Protein AF-A0A3N4S9Y8-F1 (afdb_monomer_lite)

Structure (mmCIF, N/CA/C/O backbone):
data_AF-A0A3N4S9Y8-F1
#
_entry.id   AF-A0A3N4S9Y8-F1
#
loop_
_atom_site.group_PDB
_atom_site.id
_atom_site.type_symbol
_atom_site.label_atom_id
_atom_site.label_alt_id
_atom_site.label_comp_id
_atom_site.label_asym_id
_atom_site.label_entity_id
_atom_site.label_seq_id
_atom_site.pdbx_PDB_ins_code
_atom_site.Cartn_x
_atom_site.Cartn_y
_atom_site.Cartn_z
_atom_site.occupancy
_atom_site.B_iso_or_equiv
_atom_site.auth_seq_id
_atom_site.auth_comp_id
_atom_site.auth_asym_id
_atom_site.auth_atom_id
_atom_site.pdbx_PDB_model_num
ATOM 1 N N . MET A 1 1 ? -15.165 -36.068 38.035 1.00 35.91 1 MET A N 1
ATOM 2 C CA . MET A 1 1 ? -14.717 -36.859 36.868 1.00 35.91 1 MET A CA 1
ATOM 3 C C . MET A 1 1 ? -15.375 -36.273 35.628 1.00 35.91 1 MET A C 1
ATOM 5 O O . MET A 1 1 ? -16.594 -36.176 35.621 1.00 35.91 1 MET A O 1
ATOM 9 N N . GLY A 1 2 ? -14.577 -35.799 34.662 1.00 40.38 2 GLY A N 1
ATOM 10 C CA . GLY A 1 2 ? -15.041 -35.424 33.312 1.00 40.38 2 GLY A CA 1
ATOM 11 C C . GLY A 1 2 ? -15.325 -36.663 32.440 1.00 40.38 2 GLY A C 1
ATOM 12 O O . GLY A 1 2 ? -15.294 -37.766 32.991 1.00 40.38 2 GLY A O 1
ATOM 13 N N . PRO A 1 3 ? -15.563 -36.530 31.116 1.00 45.47 3 PRO A N 1
ATOM 14 C CA . PRO A 1 3 ? -14.790 -35.670 30.197 1.00 45.47 3 PRO A CA 1
ATOM 15 C C . PRO A 1 3 ? -15.657 -34.700 29.350 1.00 45.47 3 PRO A C 1
ATOM 17 O O . PRO A 1 3 ? -16.791 -35.002 29.007 1.00 45.47 3 PRO A O 1
ATOM 20 N N . TYR A 1 4 ? -15.245 -33.441 29.158 1.00 37.62 4 TYR A N 1
ATOM 21 C CA . TYR A 1 4 ? -14.387 -32.910 28.074 1.00 37.62 4 TYR A CA 1
ATOM 22 C C . TYR A 1 4 ? -14.986 -33.004 26.651 1.00 37.62 4 TYR A C 1
ATOM 24 O O . TYR A 1 4 ? -14.727 -33.947 25.909 1.00 37.62 4 TYR A O 1
ATOM 32 N N . GLN A 1 5 ? -15.713 -31.954 26.247 1.00 37.34 5 GLN A N 1
ATOM 33 C CA . GLN A 1 5 ? -15.929 -31.566 24.847 1.00 37.34 5 GLN A CA 1
ATOM 34 C C . GLN A 1 5 ? -14.886 -30.503 24.485 1.00 37.34 5 GLN A C 1
ATOM 36 O O . GLN A 1 5 ? -14.894 -29.411 25.049 1.00 37.34 5 GLN A O 1
ATOM 41 N N . VAL A 1 6 ? -13.979 -30.827 23.563 1.00 41.59 6 VAL A N 1
ATOM 42 C CA . VAL A 1 6 ? -12.957 -29.906 23.052 1.00 41.59 6 VAL A CA 1
ATOM 43 C C . VAL A 1 6 ? -13.061 -29.865 21.528 1.00 41.59 6 VAL A C 1
ATOM 45 O O . VAL A 1 6 ? -13.030 -30.897 20.864 1.00 41.59 6 VAL A O 1
ATOM 48 N N . ASP A 1 7 ? -13.138 -28.640 21.017 1.00 44.09 7 ASP A N 1
ATOM 49 C CA . ASP A 1 7 ? -12.418 -28.191 19.826 1.00 44.09 7 ASP A CA 1
ATOM 50 C C . ASP A 1 7 ? -12.899 -28.602 18.420 1.00 44.09 7 ASP A C 1
ATOM 52 O O . ASP A 1 7 ? -12.264 -29.359 17.679 1.00 44.09 7 ASP A O 1
ATOM 56 N N . THR A 1 8 ? -14.002 -27.984 17.996 1.00 39.59 8 THR A N 1
ATOM 57 C CA . THR A 1 8 ? -14.451 -27.937 16.590 1.00 39.59 8 THR A CA 1
ATOM 58 C C . THR A 1 8 ? -13.961 -26.686 15.840 1.00 39.59 8 THR A C 1
ATOM 60 O O . THR A 1 8 ? -13.906 -26.681 14.607 1.00 39.59 8 THR A O 1
ATOM 63 N N . GLY A 1 9 ? -13.566 -25.629 16.560 1.00 36.38 9 GLY A N 1
ATOM 64 C CA . GLY A 1 9 ? -13.137 -24.349 15.982 1.00 36.38 9 GLY A CA 1
ATOM 65 C C . GLY A 1 9 ? -11.706 -24.366 15.440 1.00 36.38 9 GLY A C 1
ATOM 66 O O . GLY A 1 9 ? -11.460 -23.902 14.326 1.00 36.38 9 GLY A O 1
ATOM 67 N N . HIS A 1 10 ? -10.764 -24.974 16.165 1.00 35.78 10 HIS A N 1
ATOM 68 C CA . HIS A 1 10 ? -9.353 -24.992 15.774 1.00 35.78 10 HIS A CA 1
ATOM 69 C C . HIS A 1 10 ? -9.100 -25.946 14.595 1.00 35.78 10 HIS A C 1
ATOM 71 O O . HIS A 1 10 ? -8.317 -25.647 13.693 1.00 35.78 10 HIS A O 1
ATOM 77 N N . ARG A 1 11 ? -9.856 -27.053 14.508 1.00 35.94 11 ARG A N 1
ATOM 78 C CA . ARG A 1 11 ? -9.793 -27.997 13.373 1.00 35.94 11 ARG A CA 1
ATOM 79 C C . ARG A 1 11 ? -10.261 -27.399 12.045 1.00 35.94 11 ARG A C 1
ATOM 81 O O . ARG A 1 11 ? -9.750 -27.789 10.996 1.00 35.94 11 ARG A O 1
ATOM 88 N N . SER A 1 12 ? -11.194 -26.450 12.076 1.00 41.22 12 SER A N 1
ATOM 89 C CA . SER A 1 12 ? -11.696 -25.772 10.872 1.00 41.22 12 SER A CA 1
ATOM 90 C C . SER A 1 12 ? -10.694 -24.734 10.348 1.00 41.22 12 SER A C 1
ATOM 92 O O . SER A 1 12 ? -10.497 -24.613 9.139 1.00 41.22 12 SER A O 1
ATOM 94 N N . PHE A 1 13 ? -9.974 -24.071 11.257 1.00 33.53 13 PHE A N 1
ATOM 95 C CA . PHE A 1 13 ? -8.950 -23.069 10.950 1.00 33.53 13 PHE A CA 1
ATOM 96 C C . PHE A 1 13 ? -7.645 -23.688 10.414 1.00 33.53 13 PHE A C 1
ATOM 98 O O . PHE A 1 13 ? -7.147 -23.288 9.361 1.00 33.53 13 PHE A O 1
ATOM 105 N N . VAL A 1 14 ? -7.154 -24.764 11.041 1.00 41.03 14 VAL A N 1
ATOM 106 C CA . VAL A 1 14 ? -5.962 -25.509 10.577 1.00 41.03 14 VAL A CA 1
ATOM 107 C C . VAL A 1 14 ? -6.184 -26.137 9.190 1.00 41.03 14 VAL A C 1
ATOM 109 O O . VAL A 1 14 ? -5.241 -26.339 8.418 1.00 41.03 14 VAL A O 1
ATOM 112 N N . ARG A 1 15 ? -7.440 -26.424 8.820 1.00 34.91 15 ARG A N 1
ATOM 113 C CA . ARG A 1 15 ? -7.799 -26.927 7.485 1.00 34.91 15 ARG A CA 1
ATOM 114 C C . ARG A 1 15 ? -7.737 -25.829 6.413 1.00 34.91 15 ARG A C 1
ATOM 116 O O . ARG A 1 15 ? -7.329 -26.130 5.292 1.00 34.91 15 ARG A O 1
ATOM 123 N N . ALA A 1 16 ? -8.057 -24.578 6.756 1.00 41.34 16 ALA A N 1
ATOM 124 C CA . ALA A 1 16 ? -7.916 -23.419 5.870 1.00 41.34 16 ALA A CA 1
ATOM 125 C C . ALA A 1 16 ? -6.441 -23.013 5.678 1.00 41.34 16 ALA A C 1
ATOM 127 O O . ALA A 1 16 ? -6.012 -22.796 4.543 1.00 41.34 16 ALA A O 1
ATOM 128 N N . GLU A 1 17 ? -5.627 -23.036 6.741 1.00 37.94 17 GLU A N 1
ATOM 129 C CA . GLU A 1 17 ? -4.174 -22.811 6.644 1.00 37.94 17 GLU A CA 1
ATOM 130 C C . GLU A 1 17 ? -3.466 -23.887 5.808 1.00 37.94 17 GLU A C 1
ATOM 132 O O . GLU A 1 17 ? -2.608 -23.575 4.980 1.00 37.94 17 GLU A O 1
ATOM 137 N N . ASN A 1 18 ? -3.842 -25.162 5.959 1.00 32.00 18 ASN A N 1
ATOM 138 C CA . ASN A 1 18 ? -3.263 -26.243 5.156 1.00 32.00 18 ASN A CA 1
ATOM 139 C C . ASN A 1 18 ? -3.742 -26.232 3.695 1.00 32.00 18 ASN A C 1
ATOM 141 O O . ASN A 1 18 ? -2.985 -26.624 2.802 1.00 32.00 18 ASN A O 1
ATOM 145 N N . ALA A 1 19 ? -4.955 -25.740 3.421 1.00 35.44 19 ALA A N 1
ATOM 146 C CA . ALA A 1 19 ? -5.425 -25.484 2.060 1.00 35.44 19 ALA A CA 1
ATOM 147 C C . ALA A 1 19 ? -4.673 -24.305 1.412 1.00 35.44 19 ALA A C 1
ATOM 149 O O . ALA A 1 19 ? -4.290 -24.401 0.245 1.00 35.44 19 ALA A O 1
ATOM 150 N N . GLY A 1 20 ? -4.372 -23.247 2.175 1.00 35.16 20 GLY A N 1
ATOM 151 C CA . GLY A 1 20 ? -3.524 -22.129 1.744 1.00 35.16 20 GLY A CA 1
ATOM 152 C C . GLY A 1 20 ? -2.077 -22.550 1.462 1.00 35.16 20 GLY A C 1
ATOM 153 O O . GLY A 1 20 ? -1.533 -22.222 0.409 1.00 35.16 20 GLY A O 1
ATOM 154 N N . ARG A 1 21 ? -1.478 -23.378 2.332 1.00 38.78 21 ARG A N 1
ATOM 155 C CA . ARG A 1 21 ? -0.128 -23.945 2.131 1.00 38.78 21 ARG A CA 1
ATOM 156 C C . ARG A 1 21 ? -0.044 -24.902 0.939 1.00 38.78 21 ARG A C 1
ATOM 158 O O . ARG A 1 21 ? 0.995 -24.959 0.287 1.00 38.78 21 ARG A O 1
ATOM 165 N N . ARG A 1 22 ? -1.115 -25.646 0.625 1.00 31.11 22 ARG A N 1
ATOM 166 C CA . ARG A 1 22 ? -1.170 -26.510 -0.571 1.00 31.11 22 ARG A CA 1
ATOM 167 C C . ARG A 1 22 ? -1.380 -25.723 -1.866 1.00 31.11 22 ARG A C 1
ATOM 169 O O . ARG A 1 22 ? -0.748 -26.076 -2.856 1.00 31.11 22 ARG A O 1
ATOM 176 N N . LYS A 1 23 ? -2.172 -24.644 -1.857 1.00 35.09 23 LYS A N 1
ATOM 177 C CA . LYS A 1 23 ? -2.342 -23.761 -3.029 1.00 35.09 23 LYS A CA 1
ATOM 178 C C . LYS A 1 23 ? -1.083 -22.939 -3.342 1.00 35.09 23 LYS A C 1
ATOM 180 O O . LYS A 1 23 ? -0.734 -22.805 -4.504 1.00 35.09 23 LYS A O 1
ATOM 185 N N . PHE A 1 24 ? -0.317 -22.513 -2.334 1.00 36.31 24 PHE A N 1
ATOM 186 C CA . PHE A 1 24 ? 0.983 -21.850 -2.550 1.00 36.31 24 PHE A CA 1
ATOM 187 C C . PHE A 1 24 ? 2.078 -22.774 -3.110 1.00 36.31 24 PHE A C 1
ATOM 189 O O . PHE A 1 24 ? 3.065 -22.302 -3.666 1.00 36.31 24 PHE A O 1
ATOM 196 N N . ARG A 1 25 ? 1.919 -24.098 -2.980 1.00 34.41 25 ARG A N 1
ATOM 197 C CA . ARG A 1 25 ? 2.869 -25.089 -3.511 1.00 34.41 25 ARG A CA 1
ATOM 198 C C . ARG A 1 25 ? 2.513 -25.574 -4.920 1.00 34.41 25 ARG A C 1
ATOM 200 O O . ARG A 1 25 ? 3.322 -26.261 -5.536 1.00 34.41 25 ARG A O 1
ATOM 207 N N . GLN A 1 26 ? 1.322 -25.246 -5.421 1.00 33.03 26 GLN A N 1
ATOM 208 C CA . GLN A 1 26 ? 0.816 -25.674 -6.724 1.00 33.03 26 GLN A CA 1
ATOM 209 C C . GLN A 1 26 ? 0.005 -24.538 -7.368 1.00 33.03 26 GLN A C 1
ATOM 211 O O . GLN A 1 26 ? -1.198 -24.447 -7.148 1.00 33.03 26 GLN A O 1
ATOM 216 N N . GLY A 1 27 ? 0.654 -23.702 -8.191 1.00 37.06 27 GLY A N 1
ATOM 217 C CA . GLY A 1 27 ? -0.063 -22.965 -9.241 1.00 37.06 27 GLY A CA 1
ATOM 218 C C . GLY A 1 27 ? 0.051 -21.439 -9.299 1.00 37.06 27 GLY A C 1
ATOM 219 O O . GLY A 1 27 ? -0.963 -20.809 -9.538 1.00 37.06 27 GLY A O 1
ATOM 220 N N . GLN A 1 28 ? 1.242 -20.858 -9.122 1.00 43.06 28 GLN A N 1
ATOM 221 C CA . GLN A 1 28 ? 1.820 -19.775 -9.950 1.00 43.06 28 GLN A CA 1
ATOM 222 C C . GLN A 1 28 ? 3.111 -19.310 -9.271 1.00 43.06 28 GLN A C 1
ATOM 224 O O . GLN A 1 28 ? 3.139 -19.001 -8.084 1.00 43.06 28 GLN A O 1
ATOM 229 N N . THR A 1 29 ? 4.226 -19.346 -9.993 1.00 54.81 29 THR A N 1
ATOM 230 C CA . THR A 1 29 ? 5.488 -18.802 -9.488 1.00 54.81 29 THR A CA 1
ATOM 231 C C . THR A 1 29 ? 5.372 -17.274 -9.414 1.00 54.81 29 THR A C 1
ATOM 233 O O . THR A 1 29 ? 4.740 -16.698 -10.301 1.00 54.81 29 THR A O 1
ATOM 236 N N . PRO A 1 30 ? 6.026 -16.594 -8.448 1.00 64.94 30 PRO A N 1
ATOM 237 C CA . PRO A 1 30 ? 6.077 -15.124 -8.392 1.00 64.94 30 PRO A CA 1
ATOM 238 C C . PRO A 1 30 ? 6.450 -14.483 -9.740 1.00 64.94 30 PRO A C 1
ATOM 240 O O . PRO A 1 30 ? 6.003 -13.397 -10.073 1.00 64.94 30 PRO A O 1
ATOM 243 N N . SER A 1 31 ? 7.226 -15.209 -10.549 1.00 71.88 31 SER A N 1
ATOM 244 C CA . SER A 1 31 ? 7.621 -14.866 -11.916 1.00 71.88 31 SER A CA 1
ATOM 245 C C . SER A 1 31 ? 6.442 -14.750 -12.901 1.00 71.88 31 SER A C 1
ATOM 247 O O . SER A 1 31 ? 6.412 -13.829 -13.708 1.00 71.88 31 SER A O 1
ATOM 249 N N . ALA A 1 32 ? 5.452 -15.649 -12.844 1.00 79.19 32 ALA A N 1
ATOM 250 C CA . ALA A 1 32 ? 4.305 -15.623 -13.757 1.00 79.19 32 ALA A CA 1
ATOM 251 C C . ALA A 1 32 ? 3.323 -14.489 -13.423 1.00 79.19 32 ALA A C 1
ATOM 253 O O . ALA A 1 32 ? 2.882 -13.786 -14.329 1.00 79.19 32 ALA A O 1
ATOM 254 N N . GLU A 1 33 ? 3.018 -14.285 -12.137 1.00 81.12 33 GLU A N 1
ATOM 255 C CA . GLU A 1 33 ? 2.190 -13.153 -11.694 1.00 81.12 33 GLU A CA 1
ATOM 256 C C . GLU A 1 33 ? 2.902 -11.818 -11.971 1.00 81.12 33 GLU A C 1
ATOM 258 O O . GLU A 1 33 ? 2.288 -10.895 -12.501 1.00 81.12 33 GLU A O 1
ATOM 263 N N . LEU A 1 34 ? 4.218 -11.730 -11.727 1.00 82.06 34 LEU A N 1
ATOM 264 C CA . LEU A 1 34 ? 5.007 -10.549 -12.085 1.00 82.06 34 LEU A CA 1
ATOM 265 C C . LEU A 1 34 ? 4.962 -10.270 -13.594 1.00 82.06 34 LEU A C 1
ATOM 267 O O . LEU A 1 34 ? 4.755 -9.129 -13.996 1.00 82.06 34 LEU A O 1
ATOM 271 N N . ALA A 1 35 ? 5.130 -11.294 -14.437 1.00 82.50 35 ALA A N 1
ATOM 272 C CA . ALA A 1 35 ? 5.033 -11.131 -15.886 1.00 82.50 35 ALA A CA 1
ATOM 273 C C . ALA A 1 35 ? 3.653 -10.612 -16.314 1.00 82.50 35 ALA A C 1
ATOM 275 O O . ALA A 1 35 ? 3.576 -9.783 -17.219 1.00 82.50 35 ALA A O 1
ATOM 276 N N . ALA A 1 36 ? 2.581 -11.071 -15.659 1.00 82.25 36 ALA A N 1
ATOM 277 C CA . ALA A 1 36 ? 1.229 -10.593 -15.919 1.00 82.25 36 ALA A CA 1
ATOM 278 C C . ALA A 1 36 ? 1.075 -9.108 -15.563 1.00 82.25 36 ALA A C 1
ATOM 280 O O . ALA A 1 36 ? 0.558 -8.360 -16.381 1.00 82.25 36 ALA A O 1
ATOM 281 N N . VAL A 1 37 ? 1.595 -8.671 -14.412 1.00 82.94 37 VAL A N 1
ATOM 282 C CA . VAL A 1 37 ? 1.547 -7.261 -13.978 1.00 82.94 37 VAL A CA 1
ATOM 283 C C . VAL A 1 37 ? 2.380 -6.354 -14.887 1.00 82.94 37 VAL A C 1
ATOM 285 O O . VAL A 1 37 ? 1.939 -5.274 -15.264 1.00 82.94 37 VAL A O 1
ATOM 288 N N . VAL A 1 38 ? 3.575 -6.797 -15.290 1.00 80.69 38 VAL A N 1
ATOM 289 C CA . VAL A 1 38 ? 4.441 -6.044 -16.217 1.00 80.69 38 VAL A CA 1
ATOM 290 C C . VAL A 1 38 ? 3.814 -5.941 -17.615 1.00 80.69 38 VAL A C 1
ATOM 292 O O . VAL A 1 38 ? 4.050 -4.963 -18.324 1.00 80.69 38 VAL A O 1
ATOM 295 N N . ALA A 1 39 ? 3.024 -6.937 -18.028 1.00 78.06 39 ALA A N 1
ATOM 296 C CA . ALA A 1 39 ? 2.331 -6.949 -19.316 1.00 78.06 39 ALA A CA 1
ATOM 297 C C . ALA A 1 39 ? 0.969 -6.230 -19.297 1.00 78.06 39 ALA A C 1
ATOM 299 O O . ALA A 1 39 ? 0.551 -5.716 -20.335 1.00 78.06 39 ALA A O 1
ATOM 300 N N . ASN A 1 40 ? 0.283 -6.224 -18.154 1.00 75.00 40 ASN A N 1
ATOM 301 C CA . ASN A 1 40 ? -1.020 -5.609 -17.928 1.00 75.00 40 ASN A CA 1
ATOM 302 C C . ASN A 1 40 ? -1.080 -5.048 -16.500 1.00 75.00 40 ASN A C 1
ATOM 304 O O . ASN A 1 40 ? -1.284 -5.785 -15.535 1.00 75.00 40 ASN A O 1
ATOM 308 N N . ASP A 1 41 ? -0.949 -3.733 -16.376 1.00 70.06 41 ASP A N 1
ATOM 309 C CA . ASP A 1 41 ? -0.902 -3.037 -15.092 1.00 70.06 41 ASP A CA 1
ATOM 310 C C . ASP A 1 41 ? -2.281 -2.835 -14.446 1.00 70.06 41 ASP A C 1
ATOM 312 O O . ASP A 1 41 ? -2.367 -2.325 -13.336 1.00 70.06 41 ASP A O 1
ATOM 316 N N . GLN A 1 42 ? -3.366 -3.289 -15.073 1.00 73.75 42 GLN A N 1
ATOM 317 C CA . GLN A 1 42 ? -4.727 -3.020 -14.601 1.00 73.75 42 GLN A CA 1
ATOM 318 C C . GLN A 1 42 ? -5.204 -3.963 -13.477 1.00 73.75 42 GLN A C 1
ATOM 320 O O . GLN A 1 42 ? -6.163 -3.644 -12.773 1.00 73.75 42 GLN A O 1
ATOM 325 N N . ASP A 1 43 ? -4.544 -5.109 -13.258 1.00 84.19 43 ASP A N 1
ATOM 326 C CA . ASP A 1 43 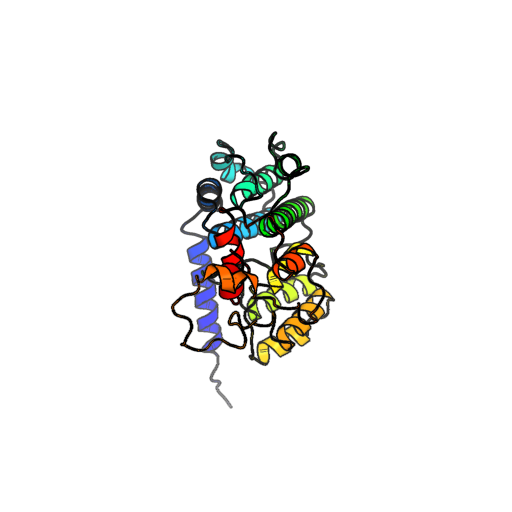? -4.876 -6.021 -12.151 1.00 84.19 43 ASP A CA 1
ATOM 327 C C . ASP A 1 43 ? -4.139 -5.629 -10.862 1.00 84.19 43 ASP A C 1
ATOM 329 O O . ASP A 1 43 ? -3.032 -6.089 -10.559 1.00 84.19 43 ASP A O 1
ATOM 333 N N . VAL A 1 44 ? -4.786 -4.763 -10.083 1.00 87.06 44 VAL A N 1
ATOM 334 C CA . VAL A 1 44 ? -4.214 -4.205 -8.854 1.00 87.06 44 VAL A CA 1
ATOM 335 C C . VAL A 1 44 ? -4.015 -5.269 -7.779 1.00 87.06 44 VAL A C 1
ATOM 337 O O . VAL A 1 44 ? -3.007 -5.243 -7.085 1.00 87.06 44 VAL A O 1
ATOM 340 N N . VAL A 1 45 ? -4.931 -6.228 -7.628 1.00 87.38 45 VAL A N 1
ATOM 341 C CA . VAL A 1 45 ? -4.817 -7.240 -6.563 1.00 87.38 45 VAL A CA 1
ATOM 342 C C . VAL A 1 45 ? -3.658 -8.189 -6.853 1.00 87.38 45 VAL A C 1
ATOM 344 O O . VAL A 1 45 ? -2.915 -8.551 -5.936 1.00 87.38 45 VAL A O 1
ATOM 347 N N . THR A 1 46 ? -3.460 -8.559 -8.120 1.00 90.00 46 THR A N 1
ATOM 348 C CA . THR A 1 46 ? -2.279 -9.326 -8.529 1.00 90.00 46 THR A CA 1
ATOM 349 C C . THR A 1 46 ? -1.003 -8.513 -8.322 1.00 90.00 46 THR A C 1
ATOM 351 O O . THR A 1 46 ? -0.054 -9.036 -7.739 1.00 90.00 46 THR A O 1
ATOM 354 N N . PHE A 1 47 ? -0.986 -7.226 -8.687 1.00 92.94 47 PHE A N 1
ATOM 355 C CA . PHE A 1 47 ? 0.134 -6.328 -8.377 1.00 92.94 47 PHE A CA 1
ATOM 356 C C . PHE A 1 47 ? 0.469 -6.306 -6.876 1.00 92.94 47 PHE A C 1
ATOM 358 O O . PHE A 1 47 ? 1.623 -6.515 -6.500 1.00 92.94 47 PHE A O 1
ATOM 365 N N . GLU A 1 48 ? -0.529 -6.123 -6.011 1.00 93.56 48 GLU A N 1
ATOM 366 C CA . GLU A 1 48 ? -0.335 -6.054 -4.560 1.00 93.56 48 GLU A CA 1
ATOM 367 C C . GLU A 1 48 ? 0.227 -7.360 -3.990 1.00 93.56 48 GLU A C 1
ATOM 369 O O . GLU A 1 48 ? 1.104 -7.360 -3.118 1.00 93.56 48 GLU A O 1
ATOM 374 N N . ARG A 1 49 ? -0.248 -8.498 -4.510 1.00 92.12 49 ARG A N 1
ATOM 375 C CA . ARG A 1 49 ? 0.245 -9.821 -4.121 1.00 92.12 49 ARG A CA 1
ATOM 376 C C . ARG A 1 49 ? 1.687 -10.039 -4.578 1.00 92.12 49 ARG A C 1
ATOM 378 O O . ARG A 1 49 ? 2.487 -10.545 -3.789 1.00 92.12 49 ARG A O 1
ATOM 385 N N . VAL A 1 50 ? 2.028 -9.626 -5.800 1.00 93.50 50 VAL A N 1
ATOM 386 C CA . VAL A 1 50 ? 3.397 -9.681 -6.335 1.00 93.50 50 VAL A CA 1
ATOM 387 C C . VAL A 1 50 ? 4.332 -8.837 -5.478 1.00 93.50 50 VAL A C 1
ATOM 389 O O . VAL A 1 50 ? 5.342 -9.354 -5.004 1.00 93.50 50 VAL A O 1
ATOM 392 N N . LEU A 1 51 ? 3.982 -7.577 -5.207 1.00 94.94 51 LEU A N 1
ATOM 393 C CA . LEU A 1 51 ? 4.805 -6.674 -4.404 1.00 94.94 51 LEU A CA 1
ATOM 394 C C . LEU A 1 51 ? 5.021 -7.217 -2.979 1.00 94.94 51 LEU A C 1
ATOM 396 O O . LEU A 1 51 ? 6.155 -7.285 -2.501 1.00 94.94 51 LEU A O 1
ATOM 400 N N . GLY A 1 52 ? 3.956 -7.696 -2.324 1.00 93.81 52 GLY A N 1
ATOM 401 C CA . GLY A 1 52 ? 4.054 -8.346 -1.013 1.00 93.81 52 GLY A CA 1
ATOM 402 C C . GLY A 1 52 ? 4.876 -9.641 -1.032 1.00 93.81 52 GLY A C 1
ATOM 403 O O . GLY A 1 52 ? 5.592 -9.943 -0.073 1.00 93.81 52 GLY A O 1
ATOM 404 N N . GLY A 1 53 ? 4.804 -10.395 -2.131 1.00 91.56 53 GLY A N 1
ATOM 405 C CA . GLY A 1 53 ? 5.616 -11.581 -2.378 1.00 91.56 53 GLY A CA 1
ATOM 406 C C . GLY A 1 53 ? 7.104 -11.256 -2.496 1.00 91.56 53 GLY A C 1
ATOM 407 O O . GLY A 1 53 ? 7.909 -11.924 -1.848 1.00 91.56 53 GLY A O 1
ATOM 408 N N . LEU A 1 54 ? 7.468 -10.219 -3.259 1.00 91.88 54 LEU A N 1
ATOM 409 C CA . LEU A 1 54 ? 8.855 -9.762 -3.417 1.00 91.88 54 LEU A CA 1
ATOM 410 C C . LEU A 1 54 ? 9.481 -9.407 -2.061 1.00 91.88 54 LEU A C 1
ATOM 412 O O . LEU A 1 54 ? 10.538 -9.943 -1.734 1.00 91.88 54 LEU A O 1
ATOM 416 N N . VAL A 1 55 ? 8.783 -8.616 -1.237 1.00 92.81 55 VAL A N 1
ATOM 417 C CA . VAL A 1 55 ? 9.245 -8.237 0.113 1.00 92.81 55 VAL A CA 1
ATOM 418 C C . VAL A 1 55 ? 9.437 -9.452 1.019 1.00 92.81 55 VAL A C 1
ATOM 420 O O . VAL A 1 55 ? 10.480 -9.621 1.655 1.00 92.81 55 VAL A O 1
ATOM 423 N N . ARG A 1 56 ? 8.458 -10.364 1.052 1.00 90.94 56 ARG A N 1
ATOM 424 C CA . ARG A 1 56 ? 8.566 -11.585 1.863 1.00 90.94 56 ARG A CA 1
ATOM 425 C C . ARG A 1 56 ? 9.717 -12.481 1.392 1.00 90.94 56 ARG A C 1
ATOM 427 O O . ARG A 1 56 ? 10.398 -13.086 2.220 1.00 90.94 56 ARG A O 1
ATOM 434 N N . HIS A 1 57 ? 9.933 -12.588 0.083 1.00 84.56 57 HIS A N 1
ATOM 435 C CA . HIS A 1 57 ? 11.015 -13.393 -0.479 1.00 84.56 57 HIS A CA 1
ATOM 436 C C . HIS A 1 57 ? 12.393 -12.795 -0.200 1.00 84.56 57 HIS A C 1
ATOM 438 O O . HIS A 1 57 ? 13.274 -13.550 0.205 1.00 84.56 57 HIS A O 1
ATOM 444 N N . ALA A 1 58 ? 12.552 -11.472 -0.313 1.00 86.00 58 ALA A N 1
ATOM 445 C CA . ALA A 1 58 ? 13.789 -10.767 0.029 1.00 86.00 58 ALA A CA 1
ATOM 446 C C . ALA A 1 58 ? 14.271 -11.102 1.449 1.00 86.00 58 ALA A C 1
ATOM 448 O O . ALA A 1 58 ? 15.463 -11.283 1.696 1.00 86.00 58 ALA A O 1
ATOM 449 N N . ARG A 1 59 ? 13.324 -11.254 2.385 1.00 82.94 59 ARG A N 1
ATOM 450 C CA . ARG A 1 59 ? 13.612 -11.619 3.774 1.00 82.94 59 ARG A CA 1
ATOM 451 C C . ARG A 1 59 ? 14.006 -13.089 3.961 1.00 82.94 59 ARG A C 1
ATOM 453 O O . ARG A 1 59 ? 14.846 -13.372 4.814 1.00 82.94 59 ARG A O 1
ATOM 460 N N . LEU A 1 60 ? 13.368 -14.012 3.238 1.00 80.44 60 LEU A N 1
ATOM 461 C CA . LEU A 1 60 ? 13.497 -15.462 3.453 1.00 80.44 60 LEU A CA 1
ATOM 462 C C . LEU A 1 60 ? 14.653 -16.105 2.677 1.00 80.44 60 LEU A C 1
ATOM 464 O O . LEU A 1 60 ? 15.283 -17.023 3.196 1.00 80.44 60 LEU A O 1
ATOM 468 N N . ASP A 1 61 ? 14.914 -15.661 1.448 1.00 71.62 61 ASP A N 1
ATOM 469 C CA . ASP A 1 61 ? 15.911 -16.268 0.566 1.00 71.62 61 ASP A CA 1
ATOM 470 C C . ASP A 1 61 ? 16.574 -15.193 -0.297 1.00 71.62 61 ASP A C 1
ATOM 472 O O . ASP A 1 61 ? 15.998 -14.699 -1.264 1.00 71.62 61 ASP A O 1
ATOM 476 N N . ARG A 1 62 ? 17.805 -14.826 0.067 1.00 64.38 62 ARG A N 1
ATOM 477 C CA . ARG A 1 62 ? 18.532 -13.715 -0.560 1.00 64.38 62 ARG A CA 1
ATOM 478 C C . ARG A 1 62 ? 18.993 -14.011 -1.994 1.00 64.38 62 ARG A C 1
AT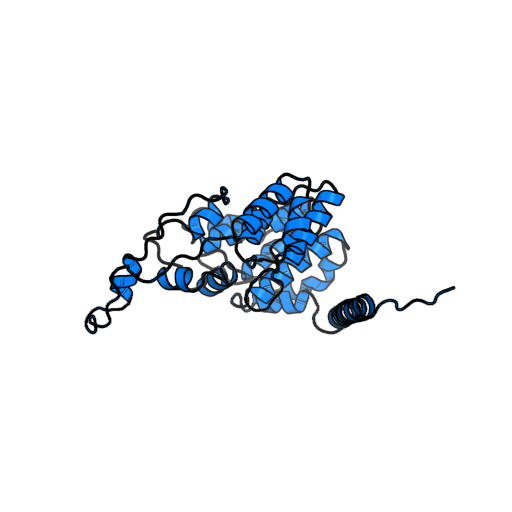OM 480 O O . ARG A 1 62 ? 19.319 -13.074 -2.709 1.00 64.38 62 ARG A O 1
ATOM 487 N N . GLY A 1 63 ? 19.063 -15.281 -2.416 1.00 61.47 63 GLY A N 1
ATOM 488 C CA . GLY A 1 63 ? 19.694 -15.678 -3.687 1.00 61.47 63 GLY A CA 1
ATOM 489 C C . GLY A 1 63 ? 18.762 -16.355 -4.695 1.00 61.47 63 GLY A C 1
ATOM 490 O O . GLY A 1 63 ? 18.904 -16.154 -5.903 1.00 61.47 63 GLY A O 1
ATOM 491 N N . ALA A 1 64 ? 17.776 -17.131 -4.236 1.00 64.06 64 ALA A N 1
ATOM 492 C CA . ALA A 1 64 ? 16.850 -17.831 -5.131 1.00 64.06 64 ALA A CA 1
ATOM 493 C C . ALA A 1 64 ? 15.940 -16.927 -5.999 1.00 64.06 64 ALA A C 1
ATOM 495 O O . ALA A 1 64 ? 15.665 -17.312 -7.146 1.00 64.06 64 ALA A O 1
ATOM 496 N N . PRO A 1 65 ? 15.486 -15.736 -5.546 1.00 64.50 65 PRO A N 1
ATOM 497 C CA . PRO A 1 65 ? 14.639 -14.854 -6.354 1.00 64.50 65 PRO A CA 1
ATOM 498 C C . PRO A 1 65 ? 15.318 -14.418 -7.658 1.00 64.50 65 PRO A C 1
ATOM 500 O O . PRO A 1 65 ? 14.670 -14.325 -8.704 1.00 64.50 65 PRO A O 1
ATOM 503 N N . ALA A 1 66 ? 16.643 -14.242 -7.640 1.00 70.19 66 ALA A N 1
ATOM 504 C CA . ALA A 1 66 ? 17.385 -13.757 -8.795 1.00 70.19 66 ALA A CA 1
ATOM 505 C C . ALA A 1 66 ? 17.346 -14.715 -9.994 1.00 70.19 66 ALA A C 1
ATOM 507 O O . ALA A 1 66 ? 17.245 -14.276 -11.140 1.00 70.19 66 ALA A O 1
ATOM 508 N N . GLN A 1 67 ? 17.347 -16.030 -9.782 1.00 73.25 67 GLN A N 1
ATOM 509 C CA . GLN A 1 67 ? 17.276 -16.960 -10.911 1.00 73.25 67 GLN A CA 1
ATOM 510 C C . GLN A 1 67 ? 15.843 -17.100 -11.449 1.00 73.25 67 GLN A C 1
ATOM 512 O O . GLN A 1 67 ? 15.639 -17.138 -12.665 1.00 73.25 67 GLN A O 1
ATOM 517 N N . ALA A 1 68 ? 14.843 -17.133 -10.563 1.00 80.25 68 ALA A N 1
ATOM 518 C CA . ALA A 1 68 ? 13.441 -17.345 -10.931 1.00 80.25 68 ALA A CA 1
ATOM 519 C C . ALA A 1 68 ? 12.818 -16.157 -11.690 1.00 80.25 68 ALA A C 1
ATOM 521 O O . ALA A 1 68 ? 11.926 -16.348 -12.521 1.00 80.25 68 ALA A O 1
ATOM 522 N N . LEU A 1 69 ? 13.294 -14.936 -11.428 1.00 84.75 69 LEU A N 1
ATOM 523 C CA . LEU A 1 69 ? 12.771 -13.704 -12.033 1.00 84.75 69 LEU A CA 1
ATOM 524 C C . LEU A 1 69 ? 13.457 -13.352 -13.365 1.00 84.75 69 LEU A C 1
ATOM 526 O O . LEU A 1 69 ? 12.959 -12.517 -14.116 1.00 84.75 69 LEU A O 1
ATOM 530 N N . LYS A 1 70 ? 14.563 -14.028 -13.711 1.00 83.56 70 LYS A N 1
ATOM 531 C CA . LYS A 1 70 ? 15.366 -13.747 -14.917 1.00 83.56 70 LYS A CA 1
ATOM 532 C C . LYS A 1 70 ? 14.560 -13.728 -16.228 1.00 83.56 70 LYS A C 1
ATOM 534 O O . LYS A 1 70 ? 14.865 -12.886 -17.070 1.00 83.56 70 LYS A O 1
ATOM 539 N N . PRO A 1 71 ? 13.561 -14.606 -16.455 1.00 84.69 71 PRO A N 1
ATOM 540 C CA . PRO A 1 71 ? 12.761 -14.558 -17.679 1.00 84.69 71 PRO A CA 1
ATOM 541 C C . PRO A 1 71 ? 11.950 -13.266 -17.833 1.00 84.69 71 PRO A C 1
ATOM 543 O O . PRO A 1 71 ? 11.833 -12.773 -18.952 1.00 84.69 71 PRO A O 1
ATOM 546 N N . VAL A 1 72 ? 11.434 -12.712 -16.732 1.00 84.12 72 VAL A N 1
ATOM 547 C CA . VAL A 1 72 ? 10.591 -11.504 -16.738 1.00 84.12 72 VAL A CA 1
ATOM 548 C C . VAL A 1 72 ? 11.420 -10.257 -17.027 1.00 84.12 72 VAL A C 1
ATOM 550 O O . VAL A 1 72 ? 10.990 -9.380 -17.769 1.00 84.12 72 VAL A O 1
ATOM 553 N N . MET A 1 73 ? 12.668 -10.238 -16.555 1.00 89.44 73 MET A N 1
ATOM 554 C CA . MET A 1 73 ? 13.596 -9.119 -16.760 1.00 89.44 73 MET A CA 1
ATOM 555 C C . MET A 1 73 ? 14.143 -9.004 -18.193 1.00 89.44 73 MET A C 1
ATOM 557 O O . MET A 1 73 ? 14.922 -8.106 -18.492 1.00 89.44 73 MET A O 1
ATOM 561 N N . ARG A 1 74 ? 13.763 -9.902 -19.116 1.00 86.75 74 ARG A N 1
ATOM 562 C CA . ARG A 1 74 ? 14.222 -9.851 -20.519 1.00 86.75 74 ARG A CA 1
ATOM 563 C C . ARG A 1 74 ? 13.595 -8.718 -21.322 1.00 86.75 74 ARG A C 1
ATOM 565 O O . ARG A 1 74 ? 14.123 -8.360 -22.373 1.00 86.75 74 ARG A O 1
ATOM 572 N N . ARG A 1 75 ? 12.448 -8.204 -20.880 1.00 85.31 75 ARG A N 1
ATOM 573 C CA . ARG A 1 75 ? 11.703 -7.163 -21.581 1.00 85.31 75 ARG A CA 1
ATOM 574 C C . ARG A 1 75 ? 11.280 -6.098 -20.586 1.00 85.31 75 ARG A C 1
ATOM 576 O O . ARG A 1 75 ? 10.442 -6.354 -19.730 1.00 85.31 75 ARG A O 1
ATOM 583 N N . GLN A 1 76 ? 11.843 -4.907 -20.742 1.00 88.19 76 GLN A N 1
ATOM 584 C CA . GLN A 1 76 ? 11.442 -3.753 -19.948 1.00 88.19 76 GLN A CA 1
ATOM 585 C C . GLN A 1 76 ? 9.998 -3.348 -20.295 1.00 88.19 76 GLN A C 1
ATOM 587 O O . GLN A 1 76 ? 9.612 -3.432 -21.473 1.00 88.19 76 GLN A O 1
ATOM 592 N N . PRO A 1 77 ? 9.197 -2.915 -19.304 1.00 87.75 77 PRO A N 1
ATOM 593 C CA . PRO A 1 77 ? 7.888 -2.333 -19.565 1.00 87.75 77 PRO A CA 1
ATOM 594 C C . PRO A 1 77 ? 8.029 -1.054 -20.391 1.00 87.75 77 PRO A C 1
ATOM 596 O O . PRO A 1 77 ? 9.074 -0.392 -20.392 1.00 87.75 77 PRO A O 1
ATOM 599 N N . ARG A 1 78 ? 6.956 -0.690 -21.097 1.00 82.81 78 ARG A N 1
ATOM 600 C CA . ARG A 1 78 ? 6.876 0.628 -21.733 1.00 82.81 78 ARG A CA 1
ATOM 601 C C . ARG A 1 78 ? 6.861 1.704 -20.649 1.00 82.81 78 ARG A C 1
ATOM 603 O O . ARG A 1 78 ? 6.354 1.487 -19.557 1.00 82.81 78 ARG A O 1
ATOM 610 N N . SER A 1 79 ? 7.432 2.861 -20.954 1.00 79.88 79 SER A N 1
ATOM 611 C CA . SER A 1 79 ? 7.349 4.021 -20.074 1.00 79.88 79 SER A CA 1
ATOM 612 C C . SER A 1 79 ? 5.995 4.704 -20.227 1.00 79.88 79 SER A C 1
ATOM 614 O O . SER A 1 79 ? 5.620 5.037 -21.353 1.00 79.88 79 SER A O 1
ATOM 616 N N . ASP A 1 80 ? 5.326 4.979 -19.113 1.00 83.31 80 ASP A N 1
ATOM 617 C CA . ASP A 1 80 ? 4.115 5.800 -19.083 1.00 83.31 80 ASP A CA 1
ATOM 618 C C . ASP A 1 80 ? 4.435 7.272 -18.738 1.00 83.31 80 ASP A C 1
ATOM 620 O O . ASP A 1 80 ? 5.575 7.634 -18.406 1.00 83.31 80 ASP A O 1
ATOM 624 N N . MET A 1 81 ? 3.440 8.151 -18.842 1.00 82.56 81 MET A N 1
ATOM 625 C CA . MET A 1 81 ? 3.508 9.514 -18.322 1.00 82.56 81 MET A CA 1
ATOM 626 C C . MET A 1 81 ? 3.435 9.551 -16.794 1.00 82.56 81 MET A C 1
ATOM 628 O O . MET A 1 81 ? 4.019 10.460 -16.203 1.00 82.56 81 MET A O 1
ATOM 632 N N . ASP A 1 82 ? 2.808 8.539 -16.192 1.00 83.88 82 ASP A N 1
ATOM 633 C CA . ASP A 1 82 ? 2.608 8.390 -14.750 1.00 83.88 82 ASP A CA 1
ATOM 634 C C . ASP A 1 82 ? 3.430 7.232 -14.140 1.00 83.88 82 ASP A C 1
ATOM 636 O O . ASP A 1 82 ? 4.114 6.492 -14.854 1.00 83.88 82 ASP A O 1
ATOM 640 N N . CYS A 1 83 ? 3.400 7.062 -12.816 1.00 86.44 83 CYS A N 1
ATOM 641 C CA . CYS A 1 83 ? 3.832 5.816 -12.180 1.00 86.44 83 CYS A CA 1
ATOM 642 C C . CYS A 1 83 ? 2.722 4.774 -12.307 1.00 86.44 83 CYS A C 1
ATOM 644 O O . CYS A 1 83 ? 1.597 5.055 -11.902 1.00 86.44 83 CYS A O 1
ATOM 646 N N . THR A 1 84 ? 3.030 3.582 -12.820 1.00 89.50 84 THR A N 1
ATOM 647 C CA . THR A 1 84 ? 2.045 2.494 -12.944 1.00 89.50 84 THR A CA 1
ATOM 648 C C . THR A 1 84 ? 2.538 1.218 -12.283 1.00 89.50 84 THR A C 1
ATOM 650 O O . THR A 1 84 ? 3.694 1.094 -11.876 1.00 89.50 84 THR A O 1
ATOM 653 N N . GLN A 1 85 ? 1.657 0.229 -12.163 1.00 91.00 85 GLN A N 1
ATOM 654 C CA . GLN A 1 85 ? 1.947 -1.054 -11.532 1.00 91.00 85 GLN A CA 1
ATOM 655 C C . GLN A 1 85 ? 3.073 -1.791 -12.269 1.00 91.00 85 GLN A C 1
ATOM 657 O O . GLN A 1 85 ? 3.790 -2.577 -11.653 1.00 91.00 85 GLN A O 1
ATOM 662 N N . SER A 1 86 ? 3.291 -1.492 -13.555 1.00 91.19 86 SER A N 1
ATOM 663 C CA . SER A 1 86 ? 4.405 -2.032 -14.341 1.00 91.19 86 SER A CA 1
ATOM 664 C C . SER A 1 86 ? 5.786 -1.615 -13.810 1.00 91.19 86 SER A C 1
ATOM 666 O O . SER A 1 86 ? 6.761 -2.347 -14.002 1.00 91.19 86 SER A O 1
ATOM 668 N N . ASP A 1 87 ? 5.879 -0.505 -13.065 1.00 93.50 87 ASP A N 1
ATOM 669 C CA . ASP A 1 87 ? 7.116 -0.046 -12.422 1.00 93.50 87 ASP A CA 1
ATOM 670 C C . ASP A 1 87 ? 7.563 -0.967 -11.264 1.00 93.50 87 ASP A C 1
ATOM 672 O O . ASP A 1 87 ? 8.688 -0.846 -10.779 1.00 93.50 87 ASP A O 1
ATOM 676 N N . VAL A 1 88 ? 6.770 -1.983 -10.884 1.00 94.00 88 VAL A N 1
ATOM 677 C CA . VAL A 1 88 ? 7.234 -3.113 -10.046 1.00 94.00 88 VAL A CA 1
ATOM 678 C C . VAL A 1 88 ? 8.443 -3.842 -10.655 1.00 94.00 88 VAL A C 1
ATOM 680 O O . VAL A 1 88 ? 9.198 -4.522 -9.952 1.00 94.00 88 VAL A O 1
ATOM 683 N N . TYR A 1 89 ? 8.662 -3.674 -11.964 1.00 93.88 89 TYR A N 1
ATOM 684 C CA . TYR A 1 89 ? 9.888 -4.072 -12.646 1.00 93.88 89 TYR A CA 1
ATOM 685 C C . TYR A 1 89 ? 11.138 -3.505 -11.959 1.00 93.88 89 TYR A C 1
ATOM 687 O O . TYR A 1 89 ? 12.103 -4.237 -11.755 1.00 93.88 89 TYR A O 1
ATOM 695 N N . ASP A 1 90 ? 11.115 -2.232 -11.558 1.00 95.25 90 ASP A N 1
ATOM 696 C CA . ASP A 1 90 ? 12.262 -1.558 -10.943 1.00 95.25 90 ASP A CA 1
ATOM 697 C C . ASP A 1 90 ? 12.526 -2.09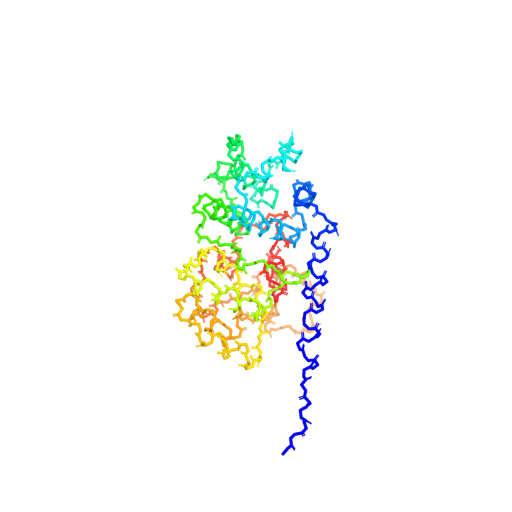1 -9.520 1.00 95.25 90 ASP A C 1
ATOM 699 O O . ASP A 1 90 ? 13.675 -2.333 -9.154 1.00 95.25 90 ASP A O 1
ATOM 703 N N . VAL A 1 91 ? 11.471 -2.422 -8.760 1.00 95.12 91 VAL A N 1
ATOM 704 C CA . VAL A 1 91 ? 11.593 -3.133 -7.467 1.00 95.12 91 VAL A CA 1
ATOM 705 C C . VAL A 1 91 ? 12.232 -4.509 -7.656 1.00 95.12 91 VAL A C 1
ATOM 707 O O . VAL A 1 91 ? 13.077 -4.938 -6.870 1.00 95.12 91 VAL A O 1
ATOM 710 N N . THR A 1 92 ? 11.836 -5.208 -8.721 1.00 93.25 92 THR A N 1
ATOM 711 C CA . THR A 1 92 ? 12.378 -6.526 -9.055 1.00 93.25 92 THR A CA 1
ATOM 712 C C . THR A 1 92 ? 13.848 -6.441 -9.463 1.00 93.25 92 THR A C 1
ATOM 714 O O . THR A 1 92 ? 14.636 -7.288 -9.048 1.00 93.25 92 THR A O 1
ATOM 717 N N . ALA A 1 93 ? 14.226 -5.434 -10.256 1.00 93.00 93 ALA A N 1
ATOM 718 C CA . ALA A 1 93 ? 15.610 -5.184 -10.654 1.00 93.00 93 ALA A CA 1
ATOM 719 C C . ALA A 1 93 ? 16.498 -4.917 -9.430 1.00 93.00 93 ALA A C 1
ATOM 721 O O . ALA A 1 93 ? 17.515 -5.590 -9.261 1.00 93.00 93 ALA A O 1
ATOM 722 N N . ALA A 1 94 ? 16.054 -4.035 -8.527 1.00 92.25 94 ALA A N 1
ATOM 723 C CA . ALA A 1 94 ? 16.764 -3.729 -7.286 1.00 92.25 94 ALA A CA 1
ATOM 724 C C . ALA A 1 94 ? 16.947 -4.975 -6.403 1.00 92.25 94 ALA A C 1
ATOM 726 O O . ALA A 1 94 ? 18.058 -5.277 -5.975 1.00 92.25 94 ALA A O 1
ATOM 727 N N . LEU A 1 95 ? 15.891 -5.780 -6.217 1.00 90.19 95 LEU A N 1
ATOM 728 C CA . LEU A 1 95 ? 15.965 -7.035 -5.454 1.00 90.19 95 LEU A CA 1
ATOM 729 C C . LEU A 1 95 ? 17.005 -8.021 -6.017 1.00 90.19 95 LEU A C 1
ATOM 731 O O . LEU A 1 95 ? 17.581 -8.818 -5.278 1.00 90.19 95 LEU A O 1
ATOM 735 N N . ARG A 1 96 ? 17.224 -8.004 -7.333 1.00 89.50 96 ARG A N 1
ATOM 736 C CA . ARG A 1 96 ? 18.190 -8.869 -8.023 1.00 89.50 96 ARG A CA 1
ATOM 737 C C . ARG A 1 96 ? 19.620 -8.325 -7.986 1.00 89.50 96 ARG A C 1
ATOM 739 O O . ARG A 1 96 ? 20.531 -9.066 -8.350 1.00 89.50 96 ARG A O 1
ATOM 746 N N . GLY A 1 97 ? 19.804 -7.069 -7.577 1.00 88.94 97 GLY A N 1
ATOM 747 C CA . GLY A 1 97 ? 21.060 -6.339 -7.732 1.00 88.94 97 GLY A CA 1
ATOM 748 C C . GLY A 1 97 ? 21.385 -6.011 -9.192 1.00 88.94 97 GLY A C 1
ATOM 749 O O . GLY A 1 97 ? 22.559 -5.896 -9.537 1.00 88.94 97 GLY A O 1
ATOM 750 N N . ASP A 1 98 ? 20.372 -5.925 -10.062 1.00 91.06 98 ASP A N 1
ATOM 751 C CA . ASP A 1 98 ? 20.565 -5.459 -11.436 1.00 91.06 98 ASP A CA 1
ATOM 752 C C . ASP A 1 98 ? 20.767 -3.927 -11.436 1.00 91.06 98 ASP A C 1
ATOM 754 O O . ASP A 1 98 ? 20.186 -3.215 -10.615 1.00 91.06 98 ASP A O 1
ATOM 758 N N . GLU A 1 99 ? 21.541 -3.405 -12.391 1.00 91.31 99 GLU A N 1
ATOM 759 C CA . GLU A 1 99 ? 21.666 -1.955 -12.592 1.00 91.31 99 GLU A CA 1
ATOM 760 C C . GLU A 1 99 ? 20.304 -1.324 -12.946 1.00 91.31 99 GLU A C 1
ATOM 762 O O . GLU A 1 99 ? 19.565 -1.884 -13.774 1.00 91.31 99 GLU A O 1
ATOM 767 N N . PRO A 1 100 ? 19.960 -0.149 -12.381 1.00 92.56 100 PRO A N 1
ATOM 768 C CA . PRO A 1 100 ? 18.743 0.565 -12.745 1.00 92.56 100 PRO A CA 1
ATOM 769 C C . PRO A 1 100 ? 18.673 0.845 -14.252 1.00 92.56 100 PRO A C 1
ATOM 771 O O . PRO A 1 100 ? 19.646 1.268 -14.879 1.00 92.56 100 PRO A O 1
ATOM 774 N N . ARG A 1 101 ? 17.496 0.648 -14.855 1.00 91.56 101 ARG A N 1
ATOM 775 C CA . ARG A 1 101 ? 17.269 0.996 -16.268 1.00 91.56 101 ARG A CA 1
ATOM 776 C C . ARG A 1 101 ? 17.314 2.516 -16.479 1.00 91.56 101 ARG A C 1
ATOM 778 O O . ARG A 1 101 ? 16.985 3.282 -15.579 1.00 91.56 101 ARG A O 1
ATOM 785 N N . GLU A 1 102 ? 17.603 2.949 -17.707 1.00 89.31 102 GLU A N 1
ATOM 786 C CA . GLU A 1 102 ? 17.658 4.375 -18.084 1.00 89.31 102 GLU A CA 1
ATOM 787 C C . GLU A 1 102 ? 16.385 5.149 -17.693 1.00 89.31 102 GLU A C 1
ATOM 789 O O . GLU A 1 102 ? 16.452 6.251 -17.153 1.00 89.31 102 GLU A O 1
ATOM 794 N N . LEU A 1 103 ? 15.215 4.538 -17.906 1.00 89.00 103 LEU A N 1
ATOM 795 C CA . LEU A 1 103 ? 13.907 5.113 -17.580 1.00 89.00 103 LEU A CA 1
ATOM 796 C C . LEU A 1 103 ? 13.339 4.608 -16.244 1.00 89.00 103 LEU A C 1
ATOM 798 O O . LEU A 1 103 ? 12.126 4.413 -16.129 1.00 89.00 103 LEU A O 1
ATOM 802 N N . HIS A 1 104 ? 14.201 4.393 -15.244 1.00 93.25 104 HIS A N 1
ATOM 803 C CA . HIS A 1 104 ? 13.792 4.058 -13.878 1.00 93.25 104 HIS A CA 1
ATOM 804 C C . HIS A 1 104 ? 12.753 5.066 -13.367 1.00 93.25 104 HIS A C 1
ATOM 806 O O . HIS A 1 104 ? 12.888 6.270 -13.623 1.00 93.25 104 HIS A O 1
ATOM 812 N N . PHE A 1 105 ? 11.725 4.609 -12.642 1.00 91.88 105 PHE A N 1
ATOM 813 C CA . PHE A 1 105 ? 10.591 5.470 -12.276 1.00 91.88 105 PHE A CA 1
ATOM 814 C C . PHE A 1 105 ? 11.013 6.755 -11.537 1.00 91.88 105 PHE A C 1
ATOM 816 O O . PHE A 1 105 ? 10.454 7.819 -11.794 1.00 91.88 105 PHE A O 1
ATOM 823 N N . THR A 1 106 ? 12.046 6.712 -10.685 1.00 88.44 106 THR A N 1
ATOM 824 C CA . THR A 1 106 ? 12.542 7.911 -9.972 1.00 88.44 106 THR A CA 1
ATOM 825 C C . THR A 1 106 ? 13.178 8.946 -10.900 1.00 88.44 106 THR A C 1
ATOM 827 O O . THR A 1 106 ? 13.067 10.142 -10.642 1.00 88.44 106 THR A O 1
ATOM 830 N N . VAL A 1 107 ? 13.823 8.507 -11.983 1.00 90.12 107 VAL A N 1
ATOM 831 C CA . VAL A 1 107 ? 14.450 9.385 -12.981 1.00 90.12 107 VAL A CA 1
ATOM 832 C C . VAL A 1 107 ? 13.384 9.925 -13.925 1.00 90.12 107 VAL A C 1
ATOM 834 O O . VAL A 1 107 ? 13.267 11.137 -14.107 1.00 90.12 107 VAL A O 1
ATOM 837 N N . ARG A 1 108 ? 12.556 9.027 -14.472 1.00 91.19 108 ARG A N 1
ATOM 838 C CA . ARG A 1 108 ? 11.492 9.342 -15.433 1.00 91.19 108 ARG A CA 1
ATOM 839 C C . ARG A 1 108 ? 10.481 10.351 -14.884 1.00 91.19 108 ARG A C 1
ATOM 841 O O . ARG A 1 108 ? 10.011 11.206 -15.633 1.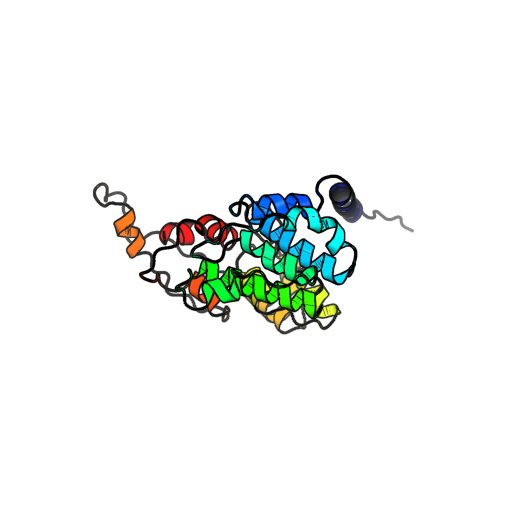00 91.19 108 ARG A O 1
ATOM 848 N N . LEU A 1 109 ? 10.161 10.266 -13.593 1.00 85.06 109 LEU A N 1
ATOM 849 C CA . LEU A 1 109 ? 9.124 11.082 -12.954 1.00 85.06 109 LEU A CA 1
ATOM 850 C C . LEU A 1 109 ? 9.669 12.309 -12.208 1.00 85.06 109 LEU A C 1
ATOM 852 O O . LEU A 1 109 ? 8.888 13.085 -11.669 1.00 85.06 109 LEU A O 1
ATOM 856 N N . LYS A 1 110 ? 10.992 12.531 -12.194 1.00 84.50 110 LYS A N 1
ATOM 857 C CA . LYS A 1 110 ? 11.639 13.583 -11.388 1.00 84.50 110 LYS A CA 1
ATOM 858 C C . LYS A 1 110 ? 11.117 14.999 -11.657 1.00 84.50 110 LYS A C 1
ATOM 860 O O . LYS A 1 110 ? 11.041 15.808 -10.740 1.00 84.50 110 LYS A O 1
ATOM 865 N N . TYR A 1 111 ? 10.803 15.300 -12.914 1.00 78.06 111 TYR A N 1
ATOM 866 C CA . TYR A 1 111 ? 10.397 16.636 -13.367 1.00 78.06 111 TYR A CA 1
ATOM 867 C C . TYR A 1 111 ? 9.006 16.642 -14.009 1.00 78.06 111 TYR A C 1
ATOM 869 O O . TYR A 1 111 ? 8.684 17.540 -14.784 1.00 78.06 111 TYR A O 1
ATOM 877 N N . ARG A 1 112 ? 8.198 15.613 -13.740 1.00 76.94 112 ARG A N 1
ATOM 878 C CA . ARG A 1 112 ? 6.854 15.480 -14.306 1.00 76.94 112 ARG A CA 1
ATOM 879 C C . ARG A 1 112 ? 5.803 15.818 -13.264 1.00 76.94 112 ARG A C 1
ATOM 881 O O . ARG A 1 112 ? 5.995 15.576 -12.078 1.00 76.94 112 ARG A O 1
ATOM 888 N N . SER A 1 113 ? 4.682 16.352 -13.735 1.00 71.31 113 SER A N 1
ATOM 889 C CA . SER A 1 113 ? 3.456 16.347 -12.948 1.00 71.31 113 SER A CA 1
ATOM 890 C C . SER A 1 113 ? 2.910 14.920 -12.980 1.00 71.31 113 SER A C 1
ATOM 892 O O . SER A 1 113 ? 2.554 14.415 -14.044 1.00 71.31 113 SER A O 1
ATOM 894 N N . VAL A 1 114 ? 2.970 14.249 -11.835 1.00 72.88 114 VAL A N 1
ATOM 895 C CA . VAL A 1 114 ? 2.497 12.878 -11.613 1.00 72.88 114 VAL A CA 1
ATOM 896 C C . VAL A 1 114 ? 1.127 12.977 -10.949 1.00 72.88 114 VAL A C 1
ATOM 898 O O . VAL A 1 114 ? 0.908 13.884 -10.138 1.00 72.88 114 VAL A O 1
ATOM 901 N N . SER A 1 115 ? 0.197 12.075 -11.266 1.00 73.69 115 SER A N 1
ATOM 902 C CA . SER A 1 115 ? -1.095 12.093 -10.575 1.00 73.69 115 SER A CA 1
ATOM 903 C C . SER A 1 115 ? -0.907 11.815 -9.074 1.00 73.69 115 SER A C 1
ATOM 905 O O . SER A 1 115 ? 0.057 11.157 -8.670 1.00 73.69 115 SER A O 1
ATOM 907 N N . PRO A 1 116 ? -1.847 12.228 -8.208 1.00 73.19 116 PRO A N 1
ATOM 908 C CA . PRO A 1 116 ? -1.821 11.839 -6.797 1.00 73.19 116 PRO A CA 1
ATOM 909 C C . PRO A 1 116 ? -1.758 10.313 -6.586 1.00 73.19 116 PRO A C 1
ATOM 911 O O . PRO A 1 116 ? -1.128 9.825 -5.641 1.00 73.19 116 PRO A O 1
ATOM 914 N N . ALA A 1 117 ? -2.397 9.550 -7.481 1.00 75.06 117 ALA A N 1
ATOM 915 C CA . ALA A 1 117 ? -2.341 8.092 -7.510 1.00 75.06 117 ALA A CA 1
ATOM 916 C C . ALA A 1 117 ? -0.911 7.595 -7.753 1.00 75.06 117 ALA A C 1
ATOM 918 O O . ALA A 1 117 ? -0.388 6.811 -6.954 1.00 75.06 117 ALA A O 1
ATOM 919 N N . GLY A 1 118 ? -0.284 8.105 -8.813 1.00 79.31 118 GLY A N 1
ATOM 920 C CA . GLY A 1 118 ? 1.071 7.760 -9.205 1.00 79.31 118 GLY A CA 1
ATOM 921 C C . GLY A 1 118 ? 2.123 8.211 -8.201 1.00 79.31 118 GLY A C 1
ATOM 922 O O . GLY A 1 118 ? 3.050 7.458 -7.934 1.00 79.31 118 GLY A O 1
ATOM 923 N N . GLU A 1 119 ? 1.969 9.368 -7.552 1.00 78.19 119 GLU A N 1
ATOM 924 C CA . GLU A 1 119 ? 2.860 9.796 -6.463 1.00 78.19 119 GLU A CA 1
ATOM 925 C C . GLU A 1 119 ? 2.841 8.802 -5.301 1.00 78.19 119 GLU A C 1
ATOM 927 O O . GLU A 1 119 ? 3.888 8.444 -4.757 1.00 78.19 119 GLU A O 1
ATOM 932 N N . THR A 1 120 ? 1.656 8.296 -4.952 1.00 78.56 120 THR A N 1
ATOM 933 C CA . THR A 1 120 ? 1.566 7.302 -3.883 1.00 78.56 120 THR A CA 1
ATOM 934 C C . THR A 1 120 ? 2.151 5.962 -4.307 1.00 78.56 120 THR A C 1
ATOM 936 O O . THR A 1 120 ? 2.863 5.335 -3.526 1.00 78.56 120 THR A O 1
ATOM 939 N N . LEU A 1 121 ? 1.875 5.517 -5.537 1.00 86.56 121 LEU A N 1
ATOM 940 C CA . LEU A 1 121 ? 2.452 4.282 -6.060 1.00 86.56 121 LEU A CA 1
ATOM 941 C C . LEU A 1 121 ? 3.982 4.381 -6.135 1.00 86.56 121 LEU A C 1
ATOM 943 O O . LEU A 1 121 ? 4.670 3.488 -5.652 1.00 86.56 121 LEU A O 1
ATOM 947 N N . LYS A 1 122 ? 4.517 5.505 -6.618 1.00 87.44 122 LYS A N 1
ATOM 948 C CA . LYS A 1 122 ? 5.952 5.816 -6.651 1.00 87.44 122 LYS A CA 1
ATOM 949 C C . LYS A 1 122 ? 6.577 5.721 -5.261 1.00 87.44 122 LYS A C 1
ATOM 951 O O . LYS A 1 122 ? 7.595 5.052 -5.098 1.00 87.44 122 LYS A O 1
ATOM 956 N N . ALA A 1 123 ? 5.968 6.363 -4.262 1.00 85.81 123 ALA A N 1
ATOM 957 C CA . ALA A 1 123 ? 6.436 6.300 -2.878 1.00 85.81 123 ALA A CA 1
ATOM 958 C C . ALA A 1 123 ? 6.412 4.862 -2.339 1.00 85.81 123 ALA A C 1
ATOM 960 O O . ALA A 1 123 ? 7.368 4.431 -1.699 1.00 85.81 123 ALA A O 1
ATOM 961 N N . ARG A 1 124 ? 5.364 4.094 -2.659 1.00 90.31 124 ARG A N 1
ATOM 962 C CA . ARG A 1 124 ? 5.234 2.691 -2.251 1.00 90.31 124 ARG A CA 1
ATOM 963 C C . ARG A 1 124 ? 6.312 1.804 -2.874 1.00 90.31 124 ARG A C 1
ATOM 965 O O . ARG A 1 124 ? 6.891 0.973 -2.183 1.00 90.31 124 ARG A O 1
ATOM 972 N N . LEU A 1 125 ? 6.587 1.963 -4.169 1.00 94.62 125 LEU A N 1
ATOM 973 C CA . LEU A 1 125 ? 7.624 1.192 -4.860 1.00 94.62 125 LEU A CA 1
ATOM 974 C C . LEU A 1 125 ? 9.023 1.550 -4.346 1.00 94.62 125 LEU A C 1
ATOM 976 O O . LEU A 1 125 ? 9.841 0.655 -4.152 1.00 94.62 125 LEU A O 1
ATOM 980 N N . ALA A 1 126 ? 9.282 2.831 -4.070 1.00 92.44 126 ALA A N 1
ATOM 981 C CA . ALA A 1 126 ? 10.535 3.274 -3.463 1.00 92.44 126 ALA A CA 1
ATOM 982 C C . ALA A 1 126 ? 10.729 2.690 -2.053 1.00 92.44 126 ALA A C 1
ATOM 984 O O . ALA A 1 126 ? 11.801 2.178 -1.745 1.00 92.44 126 ALA A O 1
ATOM 985 N N . GLU A 1 127 ? 9.686 2.699 -1.220 1.00 92.81 127 GLU A N 1
ATOM 986 C CA . GLU A 1 127 ? 9.738 2.097 0.116 1.00 92.81 127 GLU A CA 1
ATOM 987 C C . GLU A 1 127 ? 9.915 0.572 0.049 1.00 92.81 127 GLU A C 1
ATOM 989 O O . GLU A 1 127 ? 10.654 0.002 0.842 1.00 92.81 127 GLU A O 1
ATOM 994 N N . ALA A 1 128 ? 9.317 -0.106 -0.936 1.00 95.38 128 ALA A N 1
ATOM 995 C CA . ALA A 1 128 ? 9.543 -1.536 -1.141 1.00 95.38 128 ALA A CA 1
ATOM 996 C C . ALA A 1 128 ? 10.995 -1.860 -1.537 1.00 95.38 128 ALA A C 1
ATOM 998 O O . ALA A 1 128 ? 11.514 -2.894 -1.117 1.00 95.38 128 ALA A O 1
ATOM 999 N N . ILE A 1 129 ? 11.656 -0.997 -2.320 1.00 95.00 129 ILE A N 1
ATOM 1000 C CA . ILE A 1 129 ? 13.095 -1.115 -2.608 1.00 95.00 129 ILE A CA 1
ATOM 1001 C C . ILE A 1 129 ? 13.897 -0.979 -1.309 1.00 95.00 129 ILE A C 1
ATOM 1003 O O . ILE A 1 129 ? 14.664 -1.883 -0.989 1.00 95.00 129 ILE A O 1
ATOM 1007 N N . ASP A 1 130 ? 13.648 0.068 -0.520 1.00 93.00 130 ASP A N 1
ATOM 1008 C CA . ASP A 1 130 ? 14.342 0.298 0.756 1.00 93.00 130 ASP A CA 1
ATOM 1009 C C . ASP A 1 130 ? 14.135 -0.859 1.752 1.00 93.00 130 ASP A C 1
ATOM 1011 O O . ASP A 1 130 ? 15.089 -1.369 2.341 1.00 93.00 130 ASP A O 1
ATOM 1015 N N . ILE A 1 131 ? 12.905 -1.369 1.885 1.00 93.88 131 ILE A N 1
ATOM 1016 C CA . ILE A 1 131 ? 12.599 -2.552 2.706 1.00 93.88 131 ILE A CA 1
ATOM 1017 C C . ILE A 1 131 ? 13.385 -3.775 2.222 1.00 93.88 131 ILE A C 1
ATOM 1019 O O . ILE A 1 131 ? 13.880 -4.550 3.044 1.00 93.88 131 ILE A O 1
ATOM 1023 N N . ASN A 1 132 ? 13.493 -3.981 0.907 1.00 92.44 132 ASN A N 1
ATOM 1024 C CA . ASN A 1 132 ? 14.228 -5.113 0.348 1.00 92.44 132 ASN A CA 1
ATOM 1025 C C . ASN A 1 132 ? 15.731 -5.007 0.619 1.00 92.44 132 ASN A C 1
ATOM 1027 O O . ASN A 1 132 ? 16.340 -6.018 0.965 1.00 92.44 132 ASN A O 1
ATOM 1031 N N . GLU A 1 133 ? 16.307 -3.812 0.489 1.00 91.06 133 GLU A N 1
ATOM 1032 C CA . GLU A 1 133 ? 17.735 -3.545 0.692 1.00 91.06 133 GLU A CA 1
ATOM 1033 C C . GLU A 1 133 ? 18.136 -3.615 2.171 1.00 91.06 133 GLU A C 1
ATOM 1035 O O . GLU A 1 133 ? 19.136 -4.239 2.529 1.00 91.06 133 GLU A O 1
ATOM 1040 N N . THR A 1 134 ? 17.339 -3.006 3.050 1.00 91.44 134 THR A N 1
ATOM 1041 C CA . THR A 1 134 ? 17.616 -2.931 4.494 1.00 91.44 134 THR A CA 1
ATOM 1042 C C . THR A 1 134 ? 17.128 -4.156 5.262 1.00 91.44 134 THR A C 1
ATOM 1044 O O . THR A 1 134 ? 17.568 -4.413 6.385 1.00 91.44 134 THR A O 1
ATOM 1047 N N . HIS A 1 135 ? 16.196 -4.914 4.680 1.00 89.50 135 HIS A N 1
ATOM 1048 C CA . HIS A 1 135 ? 15.445 -5.979 5.343 1.00 89.50 135 HIS A CA 1
ATOM 1049 C C . HIS A 1 135 ? 14.701 -5.511 6.607 1.00 89.50 135 HIS A C 1
ATOM 1051 O O . HIS A 1 135 ? 14.461 -6.320 7.511 1.00 89.50 135 HIS A O 1
ATOM 1057 N N . ALA A 1 136 ? 14.340 -4.224 6.677 1.00 88.31 136 ALA A N 1
ATOM 1058 C CA . ALA A 1 136 ? 13.757 -3.607 7.867 1.00 88.31 136 ALA A CA 1
ATOM 1059 C C . ALA A 1 136 ? 12.374 -4.171 8.231 1.00 88.31 136 ALA A C 1
ATOM 1061 O O . ALA A 1 136 ? 12.035 -4.237 9.411 1.00 88.31 136 ALA A O 1
ATOM 1062 N N . GLN A 1 137 ? 11.592 -4.630 7.245 1.00 93.94 137 GLN A N 1
ATOM 1063 C CA . GLN A 1 137 ? 10.232 -5.129 7.456 1.00 93.94 137 GLN A CA 1
ATOM 1064 C C . GLN A 1 137 ? 10.004 -6.497 6.777 1.00 93.94 137 GLN A C 1
ATOM 1066 O O . GLN A 1 137 ? 10.293 -6.659 5.594 1.00 93.94 137 GLN A O 1
ATOM 1071 N N . PRO A 1 138 ? 9.466 -7.511 7.485 1.00 93.44 138 PRO A N 1
ATOM 1072 C CA . PRO A 1 138 ? 9.356 -8.880 6.963 1.00 93.44 138 PRO A CA 1
ATOM 1073 C C . PRO A 1 138 ? 8.215 -9.118 5.953 1.00 93.44 138 PRO A C 1
ATOM 1075 O O . PRO A 1 138 ? 8.189 -10.161 5.296 1.00 93.44 138 PRO A O 1
ATOM 1078 N N . PHE A 1 139 ? 7.232 -8.221 5.870 1.00 95.31 139 PHE A N 1
ATOM 1079 C CA . PHE A 1 139 ? 6.092 -8.286 4.947 1.00 95.31 139 PHE A CA 1
ATOM 1080 C C . PHE A 1 139 ? 5.407 -6.920 4.871 1.00 95.31 139 PHE A C 1
ATOM 1082 O O . PHE A 1 139 ? 5.504 -6.145 5.815 1.00 95.31 139 PHE A O 1
ATOM 1089 N N . LEU A 1 140 ? 4.663 -6.653 3.797 1.00 96.56 140 LEU A N 1
ATOM 1090 C CA . LEU A 1 140 ? 3.855 -5.437 3.661 1.00 96.56 140 LEU A CA 1
ATOM 1091 C C . LEU A 1 140 ? 2.515 -5.542 4.411 1.00 96.56 140 LEU A C 1
ATOM 1093 O O . LEU A 1 140 ? 1.865 -6.595 4.421 1.00 96.56 140 LEU A O 1
ATOM 1097 N N . LEU A 1 141 ? 2.100 -4.438 5.023 1.00 97.00 141 LEU A N 1
ATOM 1098 C CA . LEU A 1 141 ? 0.852 -4.253 5.754 1.00 97.00 141 LEU A CA 1
ATOM 1099 C C . LEU A 1 141 ? -0.336 -4.046 4.824 1.00 97.00 141 LEU A C 1
ATOM 1101 O O . LEU A 1 141 ? -1.425 -4.514 5.148 1.00 97.00 141 LEU A O 1
ATOM 1105 N N . ALA A 1 142 ? -0.140 -3.385 3.684 1.00 94.44 142 ALA A N 1
ATOM 1106 C CA . ALA A 1 142 ? -1.222 -2.958 2.799 1.00 94.44 142 ALA A CA 1
ATOM 1107 C C . ALA A 1 142 ? -1.663 -4.010 1.763 1.00 94.44 142 ALA A C 1
ATOM 1109 O O . ALA A 1 142 ? -2.422 -3.690 0.855 1.00 94.44 142 ALA A O 1
ATOM 1110 N N . VAL A 1 143 ? -1.193 -5.262 1.851 1.00 95.31 143 VAL A N 1
ATOM 1111 C CA . VAL A 1 143 ? -1.596 -6.324 0.908 1.00 95.31 143 VAL A CA 1
ATOM 1112 C C . VAL A 1 143 ? -3.071 -6.694 1.137 1.00 95.31 143 VAL A C 1
ATOM 1114 O O . VAL A 1 143 ? -3.379 -7.169 2.239 1.00 95.31 143 VAL A O 1
ATOM 1117 N N . PRO A 1 144 ? -3.968 -6.552 0.143 1.00 94.50 144 PRO A N 1
ATOM 1118 C CA . PRO A 1 144 ? -5.383 -6.885 0.280 1.00 94.50 144 PRO A CA 1
ATOM 1119 C C . PRO A 1 144 ? -5.627 -8.333 0.705 1.00 94.50 144 PRO A C 1
ATOM 1121 O O . PRO A 1 144 ? -4.824 -9.233 0.435 1.00 94.50 144 PRO A O 1
ATOM 1124 N N . THR A 1 145 ? -6.758 -8.566 1.362 1.00 93.38 145 THR A N 1
ATOM 1125 C CA . THR A 1 145 ? -7.210 -9.904 1.778 1.00 93.38 145 THR A CA 1
ATOM 1126 C C . THR A 1 145 ? -8.288 -10.479 0.874 1.00 93.38 145 THR A C 1
ATOM 1128 O O . THR A 1 145 ? -8.505 -11.690 0.902 1.00 93.38 145 THR A O 1
ATOM 1131 N N . ASP A 1 146 ? -8.929 -9.650 0.050 1.00 87.44 146 ASP A N 1
ATOM 1132 C CA . ASP A 1 146 ? -9.905 -10.087 -0.944 1.00 87.44 146 ASP A CA 1
ATOM 1133 C C . ASP A 1 146 ? -9.673 -9.460 -2.329 1.00 87.44 146 ASP A C 1
ATOM 1135 O O . ASP A 1 146 ? -8.767 -8.655 -2.549 1.00 87.44 146 ASP A O 1
ATOM 1139 N N . SER A 1 147 ? -10.487 -9.883 -3.297 1.00 84.69 147 SER A N 1
ATOM 1140 C CA . SER A 1 147 ? -10.389 -9.467 -4.698 1.00 84.69 147 SER A CA 1
ATOM 1141 C C . SER A 1 147 ? -10.912 -8.057 -4.979 1.00 84.69 147 SER A C 1
ATOM 1143 O O . SER A 1 147 ? -10.795 -7.590 -6.107 1.00 84.69 147 SER A O 1
ATOM 1145 N N . THR A 1 148 ? -11.526 -7.384 -4.005 1.00 83.94 148 THR A N 1
ATOM 1146 C CA . THR A 1 148 ? -12.016 -6.005 -4.160 1.00 83.94 148 THR A CA 1
ATOM 1147 C C . THR A 1 148 ? -10.938 -4.963 -3.873 1.00 83.94 148 THR A C 1
ATOM 1149 O O . THR A 1 148 ? -11.135 -3.789 -4.194 1.00 83.94 148 THR A O 1
ATOM 1152 N N . GLY A 1 149 ? -9.809 -5.396 -3.303 1.00 88.31 149 GLY A N 1
ATOM 1153 C CA . GLY A 1 149 ? -8.764 -4.527 -2.771 1.00 88.31 149 GLY A CA 1
ATOM 1154 C C . GLY A 1 149 ? -8.894 -4.287 -1.266 1.00 88.31 149 GLY A C 1
ATOM 1155 O O . GLY A 1 149 ? -7.984 -3.709 -0.681 1.00 88.31 149 GLY A O 1
ATOM 1156 N N . ALA A 1 150 ? -9.966 -4.763 -0.621 1.00 91.94 150 ALA A N 1
ATOM 1157 C CA . ALA A 1 150 ? -10.171 -4.570 0.807 1.00 91.94 150 ALA A CA 1
ATOM 1158 C C . ALA A 1 150 ? -9.204 -5.394 1.664 1.00 91.94 150 ALA A C 1
ATOM 1160 O O . ALA A 1 150 ? -8.727 -6.479 1.297 1.00 91.94 150 ALA A O 1
ATOM 1161 N N . LEU A 1 151 ? -8.905 -4.826 2.828 1.00 94.94 151 LEU A N 1
ATOM 1162 C CA . LEU A 1 151 ? -8.041 -5.389 3.849 1.00 94.94 151 LEU A CA 1
ATOM 1163 C C . LEU A 1 151 ? -8.862 -5.677 5.107 1.00 94.94 151 LEU A C 1
ATOM 1165 O O . LEU A 1 151 ? -9.419 -4.785 5.734 1.00 94.94 151 LEU A O 1
ATOM 1169 N N . ASP A 1 152 ? -8.904 -6.937 5.511 1.00 95.81 152 ASP A N 1
ATOM 1170 C CA . ASP A 1 152 ? -9.566 -7.357 6.736 1.00 95.81 152 ASP A CA 1
ATOM 1171 C C . ASP A 1 152 ? -8.888 -6.733 7.971 1.00 95.81 152 ASP A C 1
ATOM 1173 O O . ASP A 1 152 ? -7.662 -6.789 8.140 1.00 95.81 152 ASP A O 1
ATOM 1177 N N . ALA A 1 153 ? -9.696 -6.141 8.853 1.00 97.31 153 ALA A N 1
ATOM 1178 C CA . ALA A 1 153 ? -9.211 -5.460 10.050 1.00 97.31 153 ALA A CA 1
ATOM 1179 C C . ALA A 1 153 ? -8.484 -6.402 11.021 1.00 97.31 153 ALA A C 1
ATOM 1181 O O . ALA A 1 153 ? -7.469 -6.014 11.603 1.00 97.31 153 ALA A O 1
ATOM 1182 N N . ALA A 1 154 ? -8.951 -7.644 11.186 1.00 98.25 154 ALA A N 1
ATOM 1183 C CA . ALA A 1 154 ? -8.289 -8.621 12.046 1.00 98.25 154 ALA A CA 1
ATOM 1184 C C . ALA A 1 154 ? -6.918 -9.011 11.478 1.00 98.25 154 ALA A C 1
ATOM 1186 O O . ALA A 1 154 ? -5.950 -9.134 12.232 1.00 98.25 154 ALA A O 1
ATOM 1187 N N . VAL A 1 155 ? -6.807 -9.134 10.151 1.00 98.50 155 VAL A N 1
ATOM 1188 C CA . VAL A 1 155 ? -5.530 -9.379 9.466 1.00 98.50 155 VAL A CA 1
ATOM 1189 C C . VAL A 1 155 ? -4.571 -8.201 9.633 1.00 98.50 155 VAL A C 1
ATOM 1191 O O . VAL A 1 155 ? -3.393 -8.429 9.916 1.00 98.50 155 VAL A O 1
ATOM 1194 N N . LEU A 1 156 ? -5.032 -6.951 9.511 1.00 98.38 156 LEU A N 1
ATOM 1195 C CA . LEU A 1 156 ? -4.179 -5.783 9.765 1.00 98.38 156 LEU A CA 1
ATOM 1196 C C . LEU A 1 156 ? -3.682 -5.755 11.220 1.00 98.38 156 LEU A C 1
ATOM 1198 O O . LEU A 1 156 ? -2.482 -5.613 11.453 1.00 98.38 156 LEU A O 1
ATOM 1202 N N . VAL A 1 157 ? -4.571 -5.967 12.197 1.00 98.56 157 VAL A N 1
ATOM 1203 C CA . VAL A 1 157 ? -4.208 -6.044 13.625 1.00 98.56 157 VAL A CA 1
ATOM 1204 C C . VAL A 1 157 ? -3.182 -7.150 13.877 1.00 98.56 157 VAL A C 1
ATOM 1206 O O . VAL A 1 157 ? -2.201 -6.933 14.588 1.00 98.56 157 VAL A O 1
ATOM 1209 N N . GLN A 1 158 ? -3.357 -8.319 13.259 1.00 98.50 158 GLN A N 1
ATOM 1210 C CA . GLN A 1 158 ? -2.400 -9.418 13.355 1.00 98.50 158 GLN A CA 1
ATOM 1211 C C . GLN A 1 158 ? -1.034 -9.040 12.767 1.00 98.50 158 GLN A C 1
ATOM 1213 O O . GLN A 1 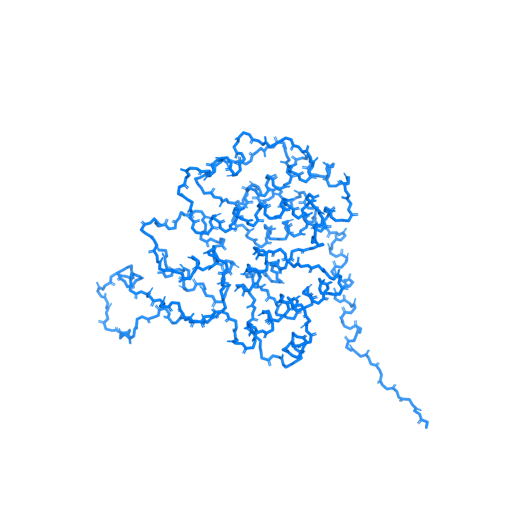158 ? -0.006 -9.306 13.389 1.00 98.50 158 GLN A O 1
ATOM 1218 N N . ARG A 1 159 ? -1.007 -8.419 11.582 1.00 98.44 159 ARG A N 1
ATOM 1219 C CA . ARG A 1 159 ? 0.233 -7.977 10.927 1.00 98.44 159 ARG A CA 1
ATOM 1220 C C . ARG A 1 159 ? 1.004 -6.998 11.810 1.00 98.44 159 ARG A C 1
ATOM 1222 O O . ARG A 1 159 ? 2.200 -7.195 12.009 1.00 98.44 159 ARG A O 1
ATOM 1229 N N . ILE A 1 160 ? 0.321 -6.014 12.397 1.00 98.38 160 ILE A N 1
ATOM 1230 C CA . ILE A 1 160 ? 0.938 -5.067 13.335 1.00 98.38 160 ILE A CA 1
ATOM 1231 C C . ILE A 1 160 ? 1.427 -5.778 14.594 1.00 98.38 160 ILE A C 1
ATOM 1233 O O . ILE A 1 160 ? 2.568 -5.578 14.983 1.00 98.38 160 ILE A O 1
ATOM 1237 N N . SER A 1 161 ? 0.628 -6.673 15.183 1.00 98.25 161 SER A N 1
ATOM 1238 C CA . SER A 1 161 ? 1.044 -7.439 16.365 1.00 98.25 161 SER A CA 1
ATOM 1239 C C . SER A 1 161 ? 2.341 -8.222 16.141 1.00 98.25 161 SER A C 1
ATOM 1241 O O . SER A 1 161 ? 3.122 -8.382 17.078 1.00 98.25 161 SER A O 1
ATOM 1243 N N . VAL A 1 162 ? 2.575 -8.724 14.925 1.00 97.56 162 VAL A N 1
ATOM 1244 C CA . VAL A 1 162 ? 3.823 -9.414 14.574 1.00 97.56 162 VAL A CA 1
ATOM 1245 C C . VAL A 1 162 ? 4.997 -8.436 14.473 1.00 97.56 162 VAL A C 1
ATOM 1247 O O . VAL A 1 162 ? 6.098 -8.786 14.891 1.00 97.56 162 VAL A O 1
ATOM 1250 N N . LEU A 1 163 ? 4.792 -7.228 13.940 1.00 96.62 163 LEU A N 1
ATOM 1251 C CA . LEU A 1 163 ? 5.840 -6.200 13.910 1.00 96.62 163 LEU A CA 1
ATOM 1252 C C . LEU A 1 163 ? 6.162 -5.692 15.324 1.00 96.62 163 LEU A C 1
ATOM 1254 O O . LEU A 1 163 ? 7.335 -5.666 15.695 1.00 96.62 163 LEU A O 1
ATOM 1258 N N . ASP A 1 164 ? 5.141 -5.426 16.145 1.00 95.69 164 ASP A N 1
ATOM 1259 C CA . ASP A 1 164 ? 5.264 -5.064 17.564 1.00 95.69 164 ASP A CA 1
ATOM 1260 C C . ASP A 1 164 ? 6.071 -6.105 18.343 1.00 95.69 164 ASP A C 1
ATOM 1262 O O . ASP A 1 164 ? 7.021 -5.764 19.047 1.00 95.69 164 ASP A O 1
ATOM 1266 N N . GLY A 1 165 ? 5.733 -7.389 18.182 1.00 95.81 165 GLY A N 1
ATOM 1267 C CA . GLY A 1 165 ? 6.427 -8.491 18.851 1.00 95.81 165 GLY A CA 1
ATOM 1268 C C . GLY A 1 165 ? 7.904 -8.623 18.465 1.00 95.81 165 GLY A C 1
ATOM 1269 O O . GLY A 1 165 ? 8.682 -9.207 19.217 1.00 95.81 165 GLY A O 1
ATOM 1270 N N . HIS A 1 166 ? 8.304 -8.065 17.321 1.00 94.25 166 HIS A N 1
ATOM 1271 C CA . HIS A 1 166 ? 9.693 -8.009 16.869 1.00 94.25 166 HIS A CA 1
ATOM 1272 C C . HIS A 1 166 ? 10.357 -6.641 17.094 1.00 94.25 166 HIS A C 1
ATOM 1274 O O . HIS A 1 166 ? 11.517 -6.476 16.720 1.00 94.25 166 HIS A O 1
ATOM 1280 N N . GLY A 1 167 ? 9.650 -5.663 17.672 1.00 95.44 167 GLY A N 1
ATOM 1281 C CA . GLY A 1 167 ? 10.147 -4.293 17.818 1.00 95.44 167 GLY A CA 1
ATOM 1282 C C . GLY A 1 167 ? 10.418 -3.592 16.481 1.00 95.44 167 GLY A C 1
ATOM 1283 O O . GLY A 1 167 ? 11.277 -2.716 16.415 1.00 95.44 167 GLY A O 1
ATOM 1284 N N . VAL A 1 168 ? 9.732 -3.998 15.408 1.00 95.50 168 VAL A N 1
ATOM 1285 C CA . VAL A 1 168 ? 9.887 -3.421 14.066 1.00 95.50 168 VAL A CA 1
ATOM 1286 C C . VAL A 1 168 ? 8.917 -2.259 13.905 1.00 95.50 168 VAL A C 1
ATOM 1288 O O . VAL A 1 168 ? 7.702 -2.450 13.936 1.00 95.50 168 VAL A O 1
ATOM 1291 N N . THR A 1 169 ? 9.447 -1.059 13.681 1.00 93.75 169 THR A N 1
ATOM 1292 C CA . THR A 1 169 ? 8.636 0.095 13.278 1.00 93.75 169 THR A CA 1
ATOM 1293 C C . THR A 1 169 ? 8.166 -0.101 11.838 1.00 93.75 169 THR A C 1
ATOM 1295 O O . THR A 1 169 ? 9.015 -0.276 10.962 1.00 93.75 169 THR A O 1
ATOM 1298 N N . PRO A 1 170 ? 6.849 -0.060 11.563 1.00 93.62 170 PRO A N 1
ATOM 1299 C CA . PRO A 1 170 ? 6.367 -0.201 10.202 1.00 93.62 170 PRO A CA 1
ATOM 1300 C C . PRO A 1 170 ? 6.832 0.935 9.297 1.00 93.62 170 PRO A C 1
ATOM 1302 O O . PRO A 1 170 ? 6.872 2.098 9.711 1.00 93.62 170 PRO A O 1
ATOM 1305 N N . ALA A 1 171 ? 7.109 0.594 8.046 1.00 90.25 171 ALA A N 1
ATOM 1306 C CA . ALA A 1 171 ? 7.428 1.549 7.010 1.00 90.25 171 ALA A CA 1
ATOM 1307 C C . ALA A 1 171 ? 6.232 2.510 6.803 1.00 90.25 171 ALA A C 1
ATOM 1309 O O . ALA A 1 171 ? 5.069 2.078 6.787 1.00 90.25 171 ALA A O 1
ATOM 1310 N N . PRO A 1 172 ? 6.477 3.831 6.770 1.00 86.88 172 PRO A N 1
ATOM 1311 C CA . PRO A 1 172 ? 5.417 4.820 6.918 1.00 86.88 172 PRO A CA 1
ATOM 1312 C C . PRO A 1 172 ? 4.425 4.841 5.750 1.00 86.88 172 PRO A C 1
ATOM 1314 O O . PRO A 1 172 ? 3.234 5.063 5.997 1.00 86.88 172 PRO A O 1
ATOM 1317 N N . VAL A 1 173 ? 4.871 4.624 4.506 1.00 85.94 173 VAL A N 1
ATOM 1318 C CA . VAL A 1 173 ? 3.996 4.621 3.321 1.00 85.94 173 VAL A CA 1
ATOM 1319 C C . VAL A 1 173 ? 3.097 3.390 3.328 1.00 85.94 173 VAL A C 1
ATOM 1321 O O . VAL A 1 173 ? 1.887 3.527 3.150 1.00 85.94 173 VAL A O 1
ATOM 1324 N N . ASP A 1 174 ? 3.647 2.214 3.612 1.00 92.25 174 ASP A N 1
ATOM 1325 C CA . ASP A 1 174 ? 2.918 0.953 3.728 1.00 92.25 174 ASP A CA 1
ATOM 1326 C C . ASP A 1 174 ? 1.884 0.993 4.861 1.00 92.25 174 ASP A C 1
ATOM 1328 O O . ASP A 1 174 ? 0.725 0.631 4.652 1.00 92.25 174 ASP A O 1
ATOM 1332 N N . LEU A 1 175 ? 2.242 1.530 6.036 1.00 91.38 175 LEU A N 1
ATOM 1333 C CA . LEU A 1 175 ? 1.280 1.740 7.122 1.00 91.38 175 LEU A CA 1
ATOM 1334 C C . LEU A 1 175 ? 0.160 2.699 6.704 1.00 91.38 175 LEU A C 1
ATOM 1336 O O . LEU A 1 175 ? -1.012 2.387 6.903 1.00 91.38 175 LEU A O 1
ATOM 1340 N N . ALA A 1 176 ? 0.497 3.860 6.136 1.00 85.12 176 ALA A N 1
ATOM 1341 C CA . ALA A 1 176 ? -0.507 4.836 5.714 1.00 85.12 176 ALA A CA 1
ATOM 1342 C C . ALA A 1 176 ? -1.446 4.258 4.650 1.00 85.12 176 ALA A C 1
ATOM 1344 O O . ALA A 1 176 ? -2.648 4.516 4.676 1.00 85.12 176 ALA A O 1
ATOM 1345 N N . GLN A 1 177 ? -0.910 3.453 3.736 1.00 86.94 177 GLN A N 1
ATOM 1346 C CA . GLN A 1 177 ? -1.691 2.805 2.702 1.00 86.94 177 GLN A CA 1
ATOM 1347 C C . GLN A 1 177 ? -2.581 1.697 3.257 1.00 86.94 177 GLN A C 1
ATOM 1349 O O . GLN A 1 177 ? -3.715 1.591 2.812 1.00 86.94 177 GLN A O 1
ATOM 1354 N N . ALA A 1 178 ? -2.128 0.932 4.253 1.00 93.12 178 ALA A N 1
ATOM 1355 C CA . ALA A 1 178 ? -2.918 -0.130 4.876 1.00 93.12 178 ALA A CA 1
ATOM 1356 C C . ALA A 1 178 ? -4.176 0.391 5.590 1.00 93.12 178 ALA A C 1
ATOM 1358 O O . ALA A 1 178 ? -5.151 -0.343 5.725 1.00 93.12 178 ALA A O 1
ATOM 1359 N N . LEU A 1 179 ? -4.180 1.654 6.026 1.00 89.62 179 LEU A N 1
ATOM 1360 C CA . LEU A 1 179 ? -5.337 2.271 6.678 1.00 89.62 179 LEU A CA 1
ATOM 1361 C C . LEU A 1 179 ? -6.483 2.595 5.708 1.00 89.62 179 LEU A C 1
ATOM 1363 O O . LEU A 1 179 ? -7.618 2.727 6.151 1.00 89.62 179 LEU A O 1
ATOM 1367 N N . LEU A 1 180 ? -6.220 2.728 4.406 1.00 86.50 180 LEU A N 1
ATOM 1368 C CA . LEU A 1 180 ? -7.233 3.154 3.433 1.00 86.50 180 LEU A CA 1
ATOM 1369 C C . LEU A 1 180 ? -8.197 2.034 3.002 1.00 86.50 180 LEU A C 1
ATOM 1371 O O . LEU A 1 180 ? -9.404 2.269 3.025 1.00 86.50 180 LEU A O 1
ATOM 1375 N N . PRO A 1 181 ? -7.729 0.821 2.642 1.00 88.88 181 PRO A N 1
ATOM 1376 C CA . PRO A 1 181 ? -8.612 -0.264 2.243 1.00 88.88 181 PRO A CA 1
ATOM 1377 C C . PRO A 1 181 ? -9.100 -1.107 3.423 1.00 88.88 181 PRO A C 1
ATOM 1379 O O . PRO A 1 181 ? -9.782 -2.107 3.193 1.00 88.88 181 PRO A O 1
ATOM 1382 N N . VAL A 1 182 ? -8.722 -0.775 4.667 1.00 93.19 182 VAL A N 1
ATOM 1383 C CA . VAL A 1 182 ? -9.124 -1.577 5.825 1.00 93.19 182 VAL A CA 1
ATOM 1384 C C . VAL A 1 182 ? -10.633 -1.501 6.029 1.00 93.19 182 VAL A C 1
ATOM 1386 O O . VAL A 1 182 ? -11.203 -0.415 6.122 1.00 93.19 182 VAL A O 1
ATOM 1389 N N . SER A 1 183 ? -11.282 -2.659 6.108 1.00 91.06 183 SER A N 1
ATOM 1390 C CA . SER A 1 183 ? -12.721 -2.719 6.324 1.00 91.06 183 SER A CA 1
ATOM 1391 C C . SER A 1 183 ? -13.088 -2.243 7.728 1.00 91.06 183 SER A C 1
ATOM 1393 O O . SER A 1 183 ? -12.475 -2.699 8.701 1.00 91.06 183 SER A O 1
ATOM 1395 N N . PRO A 1 184 ? -14.102 -1.367 7.868 1.00 88.56 184 PRO A N 1
ATOM 1396 C CA . PRO A 1 184 ? -14.662 -1.038 9.169 1.00 88.56 184 PRO A CA 1
ATOM 1397 C C . PRO A 1 184 ? -15.113 -2.304 9.901 1.00 88.56 184 PRO A C 1
ATOM 1399 O O . PRO A 1 184 ? -15.585 -3.263 9.286 1.00 88.56 184 PRO A O 1
ATOM 1402 N N . THR A 1 185 ? -14.983 -2.317 11.225 1.00 91.44 185 THR A N 1
ATOM 1403 C CA . THR A 1 185 ? -15.378 -3.469 12.037 1.00 91.44 185 THR A CA 1
ATOM 1404 C C . THR A 1 185 ? -16.011 -3.036 13.351 1.00 91.44 185 THR A C 1
ATOM 1406 O O . THR A 1 185 ? -15.510 -2.146 14.033 1.00 91.44 185 THR A O 1
ATOM 1409 N N . ALA A 1 186 ? -17.107 -3.702 13.710 1.00 93.25 186 ALA A N 1
ATOM 1410 C CA . ALA A 1 186 ? -17.738 -3.610 15.025 1.00 93.25 186 ALA A CA 1
ATOM 1411 C C . ALA A 1 186 ? -17.402 -4.826 15.912 1.00 93.25 186 ALA A C 1
ATOM 1413 O O . ALA A 1 186 ? -17.956 -4.968 16.999 1.00 93.25 186 ALA A O 1
ATOM 1414 N N . ASP A 1 187 ? -16.521 -5.728 15.458 1.00 96.44 187 ASP A N 1
ATOM 1415 C CA . ASP A 1 187 ? -16.133 -6.906 16.233 1.00 96.44 187 ASP A CA 1
ATOM 1416 C C . ASP A 1 187 ? -15.285 -6.493 17.447 1.00 96.44 187 ASP A C 1
ATOM 1418 O O . ASP A 1 187 ? -14.106 -6.140 17.331 1.00 96.44 187 ASP A O 1
ATOM 1422 N N . GLU A 1 188 ? -15.883 -6.586 18.636 1.00 97.19 188 GLU A N 1
ATOM 1423 C CA . GLU A 1 188 ? -15.243 -6.272 19.915 1.00 97.19 188 GLU A CA 1
ATOM 1424 C C . GLU A 1 188 ? -13.948 -7.060 20.147 1.00 97.19 188 GLU A C 1
ATOM 1426 O O . GLU A 1 188 ? -13.030 -6.562 20.804 1.00 97.19 188 GLU A O 1
ATOM 1431 N N . LYS A 1 189 ? -13.819 -8.273 19.593 1.00 97.81 189 LYS A N 1
ATOM 1432 C CA . LYS A 1 189 ? -12.586 -9.063 19.712 1.00 97.81 189 LYS A CA 1
ATOM 1433 C C . LYS A 1 189 ? -11.454 -8.434 18.915 1.00 97.81 189 LYS A C 1
ATOM 1435 O O . LYS A 1 189 ? -10.327 -8.386 19.414 1.00 97.81 189 LYS A O 1
ATOM 1440 N N . VAL A 1 190 ? -11.744 -7.942 17.710 1.00 98.19 190 VAL A N 1
ATOM 1441 C CA . VAL A 1 190 ? -10.767 -7.258 16.851 1.00 98.19 190 VAL A CA 1
ATOM 1442 C C . VAL A 1 190 ? -10.383 -5.918 17.466 1.00 98.19 190 VAL A C 1
ATOM 1444 O O . VAL A 1 190 ? -9.195 -5.644 17.629 1.00 98.19 190 VAL A O 1
ATOM 1447 N N . LEU A 1 191 ? -11.364 -5.124 17.902 1.00 97.88 191 LEU A N 1
ATOM 1448 C CA . LEU A 1 191 ? -11.124 -3.836 18.563 1.00 97.88 191 LEU A CA 1
ATOM 1449 C C . LEU A 1 191 ? -10.347 -4.001 19.876 1.00 97.88 191 LEU A C 1
ATOM 1451 O O . LEU A 1 191 ? -9.406 -3.253 20.150 1.00 97.88 191 LEU A O 1
ATOM 1455 N N . GLY A 1 192 ? -10.686 -5.019 20.669 1.00 98.06 192 GLY A N 1
ATOM 1456 C CA . GLY A 1 192 ? -9.966 -5.369 21.888 1.00 98.06 192 GLY A CA 1
ATOM 1457 C C . GLY A 1 192 ? -8.538 -5.845 21.614 1.00 98.06 192 GLY A C 1
ATOM 1458 O O . GLY A 1 192 ? -7.635 -5.522 22.381 1.00 98.06 192 GLY A O 1
ATOM 1459 N N . ALA A 1 193 ? -8.306 -6.592 20.528 1.00 98.38 193 ALA A N 1
ATOM 1460 C CA . ALA A 1 193 ? -6.963 -6.982 20.099 1.00 98.38 193 ALA A CA 1
ATOM 1461 C C . ALA A 1 193 ? -6.134 -5.782 19.638 1.00 98.38 193 ALA A C 1
ATOM 1463 O O . ALA A 1 193 ? -4.997 -5.640 20.083 1.00 98.38 193 ALA A O 1
ATOM 1464 N N . ALA A 1 194 ? -6.717 -4.885 18.841 1.00 97.94 194 ALA A N 1
ATOM 1465 C CA . ALA A 1 194 ? -6.074 -3.642 18.435 1.00 97.94 194 ALA A CA 1
ATOM 1466 C C . ALA A 1 194 ? -5.696 -2.787 19.655 1.00 97.94 194 ALA A C 1
ATOM 1468 O O . ALA A 1 194 ? -4.583 -2.282 19.741 1.00 97.94 194 ALA A O 1
ATOM 1469 N N . GLY A 1 195 ? -6.587 -2.689 20.649 1.00 97.56 195 GLY A N 1
ATOM 1470 C CA . GLY A 1 195 ? -6.344 -1.946 21.890 1.00 97.56 195 GLY A CA 1
ATOM 1471 C C . GLY A 1 195 ? -5.222 -2.495 22.780 1.00 97.56 195 GLY A C 1
ATOM 1472 O O . GLY A 1 195 ? -4.807 -1.800 23.702 1.00 97.56 195 GLY A O 1
ATOM 1473 N N . ARG A 1 196 ? -4.726 -3.714 22.524 1.00 97.75 196 ARG A N 1
ATOM 1474 C CA . ARG A 1 196 ? -3.572 -4.302 23.229 1.00 97.75 196 ARG A CA 1
ATOM 1475 C C . ARG A 1 196 ? -2.238 -4.077 22.513 1.00 97.75 196 ARG A C 1
ATOM 1477 O O . ARG A 1 196 ? -1.208 -4.456 23.065 1.00 97.75 196 ARG A O 1
ATOM 1484 N N . LEU A 1 197 ? -2.244 -3.511 21.305 1.00 97.31 197 LEU A N 1
ATOM 1485 C CA . LEU A 1 197 ? -1.017 -3.196 20.576 1.00 97.31 197 LEU A CA 1
ATOM 1486 C C . LEU A 1 197 ? -0.269 -2.065 21.290 1.00 97.31 197 LEU A C 1
ATOM 1488 O O . LEU A 1 197 ? -0.867 -1.059 21.673 1.00 97.31 197 LEU A O 1
ATOM 1492 N N . GLY A 1 198 ? 1.032 -2.260 21.497 1.00 91.38 198 GLY A N 1
ATOM 1493 C CA . GLY A 1 198 ? 1.847 -1.386 22.340 1.00 91.38 198 GLY A CA 1
ATOM 1494 C C . GLY A 1 198 ? 2.586 -0.302 21.563 1.00 91.38 198 GLY A C 1
ATOM 1495 O O . GLY A 1 198 ? 2.878 0.748 22.135 1.00 91.38 198 GLY A O 1
ATOM 1496 N N . SER A 1 199 ? 2.882 -0.534 20.280 1.00 95.31 199 SER A N 1
ATOM 1497 C CA . SER A 1 199 ? 3.643 0.416 19.462 1.00 95.31 199 SER A CA 1
ATOM 1498 C C . SER A 1 199 ? 2.821 1.638 19.051 1.00 95.31 199 SER A C 1
ATOM 1500 O O . SER A 1 199 ? 1.591 1.597 19.002 1.00 95.31 199 SER A O 1
ATOM 1502 N N . ASP A 1 200 ? 3.503 2.712 18.652 1.00 92.56 200 ASP A N 1
ATOM 1503 C CA . ASP A 1 200 ? 2.859 3.907 18.091 1.00 92.56 200 ASP A CA 1
ATOM 1504 C C . ASP A 1 200 ? 2.007 3.574 16.856 1.00 92.56 200 ASP A C 1
ATOM 1506 O O . ASP A 1 200 ? 0.905 4.101 16.681 1.00 92.56 200 ASP A O 1
ATOM 1510 N N . ALA A 1 201 ? 2.479 2.659 16.003 1.00 91.56 201 ALA A N 1
ATOM 1511 C CA . ALA A 1 201 ? 1.720 2.186 14.849 1.00 91.56 201 ALA A CA 1
ATOM 1512 C C . ALA A 1 201 ? 0.465 1.412 15.278 1.00 91.56 201 ALA A C 1
ATOM 1514 O O . ALA A 1 201 ? -0.621 1.649 14.745 1.00 91.56 201 ALA A O 1
ATOM 1515 N N . GLY A 1 202 ? 0.593 0.545 16.283 1.00 95.19 202 GLY A N 1
ATOM 1516 C CA . GLY A 1 202 ? -0.519 -0.174 16.891 1.00 95.19 202 GLY A CA 1
ATOM 1517 C C . GLY A 1 202 ? -1.573 0.748 17.487 1.00 95.19 202 GLY A C 1
ATOM 1518 O O . GLY A 1 202 ? -2.761 0.586 17.212 1.00 95.19 202 GLY A O 1
ATOM 1519 N N . GLN A 1 203 ? -1.150 1.778 18.217 1.00 94.25 203 GLN A N 1
ATOM 1520 C CA . GLN A 1 203 ? -2.044 2.787 18.782 1.00 94.25 203 GLN A CA 1
ATOM 1521 C C . GLN A 1 203 ? -2.779 3.579 17.692 1.00 94.25 203 GLN A C 1
ATOM 1523 O O . GLN A 1 203 ? -3.978 3.844 17.826 1.00 94.25 203 GLN A O 1
ATOM 1528 N N . ARG A 1 204 ? -2.095 3.926 16.591 1.00 91.06 204 ARG A N 1
ATOM 1529 C CA . ARG A 1 204 ? -2.715 4.583 15.427 1.00 91.06 204 ARG A CA 1
ATOM 1530 C C . ARG A 1 204 ? -3.774 3.696 14.776 1.00 91.06 204 ARG A C 1
ATOM 1532 O O . ARG A 1 204 ? -4.879 4.172 14.534 1.00 91.06 204 ARG A O 1
ATOM 1539 N N . VAL A 1 205 ? -3.474 2.417 14.551 1.00 93.88 205 VAL A N 1
ATOM 1540 C CA . VAL A 1 205 ? -4.423 1.443 13.979 1.00 93.88 205 VAL A CA 1
ATOM 1541 C C . VAL A 1 205 ? -5.613 1.226 14.914 1.00 93.88 205 VAL A C 1
ATOM 1543 O O . VAL A 1 205 ? -6.758 1.254 14.474 1.00 93.88 205 VAL A O 1
ATOM 1546 N N . ALA A 1 206 ? -5.376 1.084 16.218 1.00 95.00 206 ALA A N 1
ATOM 1547 C CA . ALA A 1 206 ? -6.438 0.927 17.207 1.00 95.00 206 ALA A CA 1
ATOM 1548 C C . ALA A 1 206 ? -7.365 2.146 17.275 1.00 95.00 206 ALA A C 1
ATOM 1550 O O . ALA A 1 206 ? -8.573 1.995 17.458 1.00 95.00 206 ALA A O 1
ATOM 1551 N N . ARG A 1 207 ? -6.811 3.357 17.145 1.00 91.38 207 ARG A N 1
ATOM 1552 C CA . ARG A 1 207 ? -7.598 4.590 17.045 1.00 91.38 207 ARG A CA 1
ATOM 1553 C C . ARG A 1 207 ? -8.433 4.607 15.769 1.00 91.38 207 ARG A C 1
ATOM 1555 O O . ARG A 1 207 ? -9.645 4.739 15.871 1.00 91.38 207 ARG A O 1
ATOM 1562 N N . TRP A 1 208 ? -7.799 4.378 14.620 1.00 89.81 208 TRP A N 1
ATOM 1563 C CA . TRP A 1 208 ? -8.456 4.350 13.312 1.00 89.81 208 TRP A CA 1
ATOM 1564 C C . TRP A 1 208 ? -9.646 3.388 13.274 1.00 89.81 208 TRP A C 1
ATOM 1566 O O . TRP A 1 208 ? -10.742 3.780 12.892 1.00 89.81 208 TRP A O 1
ATOM 1576 N N . LEU A 1 209 ? -9.467 2.148 13.745 1.00 91.88 209 LEU A N 1
ATOM 1577 C CA . LEU A 1 209 ? -10.545 1.152 13.765 1.00 91.88 209 LEU A CA 1
ATOM 1578 C C . LEU A 1 209 ? -11.689 1.537 14.713 1.00 91.88 209 LEU A C 1
ATOM 1580 O O . LEU A 1 209 ? -12.849 1.311 14.386 1.00 91.88 209 LEU A O 1
ATOM 1584 N N . ARG A 1 210 ? -11.383 2.137 15.871 1.00 90.69 210 ARG A N 1
ATOM 1585 C CA . ARG A 1 210 ? -12.404 2.601 16.828 1.00 90.69 210 ARG A CA 1
ATOM 1586 C C . ARG A 1 210 ? -13.214 3.779 16.288 1.00 90.69 210 ARG A C 1
ATOM 1588 O O . ARG A 1 210 ? -14.390 3.894 16.606 1.00 90.69 210 ARG A O 1
ATOM 1595 N N . GLU A 1 211 ? -12.583 4.638 15.496 1.00 85.50 211 GLU A N 1
ATOM 1596 C CA . GLU A 1 211 ? -13.213 5.792 14.844 1.00 85.50 211 GLU A CA 1
ATOM 1597 C C . GLU A 1 211 ? -14.003 5.403 13.579 1.00 85.50 211 GLU A C 1
ATOM 1599 O O . GLU A 1 211 ? -14.630 6.258 12.964 1.00 85.50 211 GLU A O 1
ATOM 1604 N N . GLY A 1 212 ? -14.028 4.114 13.215 1.00 81.25 212 GLY A N 1
ATOM 1605 C CA . GLY A 1 212 ? -14.780 3.605 12.065 1.00 81.25 212 GLY A CA 1
ATOM 1606 C C . GLY A 1 212 ? -13.999 3.599 10.749 1.00 81.25 212 GLY A C 1
ATOM 1607 O O . GLY A 1 212 ? -14.568 3.268 9.712 1.00 81.25 212 GLY A O 1
ATOM 1608 N N . GLY A 1 213 ? -12.698 3.895 10.786 1.00 81.69 213 GLY A N 1
ATOM 1609 C CA . GLY A 1 213 ? -11.834 3.956 9.613 1.00 81.69 213 GLY A CA 1
ATOM 1610 C C . GLY A 1 213 ? -11.969 5.269 8.845 1.00 81.69 213 GLY A C 1
ATOM 1611 O O . GLY A 1 213 ? -12.162 6.332 9.436 1.00 81.69 213 GLY A O 1
ATOM 1612 N N . LEU A 1 214 ? -11.833 5.202 7.519 1.00 76.50 214 LEU A N 1
ATOM 1613 C CA . LEU A 1 214 ? -12.030 6.369 6.668 1.00 76.50 214 LEU A CA 1
ATOM 1614 C C . LEU A 1 214 ? -13.529 6.738 6.653 1.00 76.50 214 LEU A C 1
ATOM 1616 O O . LEU A 1 214 ? -14.349 5.872 6.343 1.00 76.50 214 LEU A O 1
ATOM 1620 N N . PRO A 1 215 ? -13.919 7.989 6.968 1.00 69.62 215 PRO A N 1
ATOM 1621 C CA . PRO A 1 215 ? -15.322 8.392 6.933 1.00 69.62 215 PRO A CA 1
ATOM 1622 C C . PRO A 1 215 ? -15.924 8.229 5.535 1.00 69.62 215 PRO A C 1
ATOM 1624 O O . PRO A 1 215 ? -15.316 8.629 4.542 1.00 69.62 215 PRO A O 1
ATOM 1627 N N . HIS A 1 216 ? -17.124 7.651 5.450 1.00 64.94 216 HIS A N 1
ATOM 1628 C CA . HIS A 1 216 ? -17.883 7.642 4.201 1.00 64.94 216 HIS A CA 1
ATOM 1629 C C . HIS A 1 216 ? -18.415 9.052 3.922 1.00 64.94 216 HIS A C 1
ATOM 1631 O O . HIS A 1 216 ? -18.923 9.709 4.832 1.00 64.94 216 HIS A O 1
ATOM 1637 N N . TRP A 1 217 ? -18.265 9.521 2.683 1.00 61.88 217 TRP A N 1
ATOM 1638 C CA . TRP A 1 217 ? -18.803 10.805 2.242 1.00 61.88 217 TRP A CA 1
ATOM 1639 C C . TRP A 1 217 ? -19.967 10.539 1.312 1.00 61.88 217 TRP A C 1
ATOM 1641 O O . TRP A 1 217 ? -19.798 9.846 0.312 1.00 61.88 217 TRP A O 1
ATOM 1651 N N . ASP A 1 218 ? -21.116 11.135 1.609 1.00 58.22 218 ASP A N 1
ATOM 1652 C CA . ASP A 1 218 ? -22.226 11.125 0.672 1.00 58.22 218 ASP A CA 1
ATOM 1653 C C . ASP A 1 218 ? -21.815 11.909 -0.582 1.00 58.22 218 ASP A C 1
ATOM 1655 O O . ASP A 1 218 ? -21.587 13.120 -0.544 1.00 58.22 218 ASP A O 1
ATOM 1659 N N . CYS A 1 219 ? -21.701 11.210 -1.712 1.00 55.50 219 CYS A N 1
ATOM 1660 C CA . CYS A 1 219 ? -21.365 11.822 -3.000 1.00 55.50 219 CYS A CA 1
ATOM 1661 C C . CYS A 1 219 ? -22.566 12.526 -3.665 1.00 55.50 219 CYS A C 1
ATOM 1663 O O . CYS A 1 219 ? -22.441 13.053 -4.771 1.00 55.50 219 CYS A O 1
ATOM 1665 N N . GLY A 1 220 ? -23.736 12.528 -3.017 1.00 56.06 220 GLY A N 1
ATOM 1666 C CA . GLY A 1 220 ? -24.928 13.233 -3.480 1.00 56.06 220 GLY A CA 1
ATOM 1667 C C . GLY A 1 220 ? -24.938 14.692 -3.003 1.00 56.06 220 GLY A C 1
ATOM 1668 O O . GLY A 1 220 ? -24.791 14.919 -1.803 1.00 56.06 220 GLY A O 1
ATOM 1669 N N . PRO A 1 221 ? -25.127 15.705 -3.873 1.00 54.31 221 PRO A N 1
ATOM 1670 C CA . PRO A 1 221 ? -25.443 17.057 -3.424 1.00 54.31 221 PRO A CA 1
ATOM 1671 C C . PRO A 1 221 ? -26.643 17.068 -2.454 1.00 54.31 221 PRO A C 1
ATOM 1673 O O . PRO A 1 221 ? -27.590 16.306 -2.665 1.00 54.31 221 PRO A O 1
ATOM 1676 N N . PRO A 1 222 ? -26.656 17.967 -1.447 1.00 53.50 222 PRO A N 1
ATOM 1677 C CA . PRO A 1 222 ? -27.740 18.077 -0.461 1.00 53.50 222 PRO A CA 1
ATOM 1678 C C . PRO A 1 222 ? -29.144 18.250 -1.067 1.00 53.50 222 PRO A C 1
ATOM 1680 O O . PRO A 1 222 ? -30.132 17.873 -0.444 1.00 53.50 222 PRO A O 1
ATOM 1683 N N . ASP A 1 223 ? -29.221 18.777 -2.294 1.00 58.47 223 ASP A N 1
ATOM 1684 C CA . ASP A 1 223 ? -30.457 19.122 -3.005 1.00 58.47 223 ASP A CA 1
ATOM 1685 C C . ASP A 1 223 ? -30.790 18.151 -4.157 1.00 58.47 223 ASP A C 1
ATOM 1687 O O . ASP A 1 223 ? -31.383 18.551 -5.164 1.00 58.47 223 ASP A O 1
ATOM 1691 N N . TRP A 1 224 ? -30.397 16.874 -4.056 1.00 57.66 224 TRP A N 1
ATOM 1692 C CA . TRP A 1 224 ? -30.758 15.844 -5.042 1.00 57.66 224 TRP A CA 1
ATOM 1693 C C . TRP A 1 224 ? -32.272 15.566 -5.018 1.00 57.66 224 TRP A C 1
ATOM 1695 O O . TRP A 1 224 ? -32.751 14.607 -4.418 1.00 57.66 224 TRP A O 1
ATOM 1705 N N . SER A 1 225 ? -33.047 16.432 -5.669 1.00 51.94 225 SER A N 1
ATOM 1706 C CA . SER A 1 225 ? -34.446 16.180 -6.012 1.00 51.94 225 SER A CA 1
ATOM 1707 C C . SER A 1 225 ? -34.530 15.500 -7.381 1.00 51.94 225 SER A C 1
ATOM 1709 O O . SER A 1 225 ? -33.774 15.833 -8.296 1.00 51.94 225 SER A O 1
ATOM 1711 N N . ASP A 1 226 ? -35.496 14.596 -7.562 1.00 54.66 226 ASP A N 1
ATOM 1712 C CA . ASP A 1 226 ? -35.762 13.861 -8.815 1.00 54.66 226 ASP A CA 1
ATOM 1713 C C . ASP A 1 226 ? -36.109 14.763 -10.031 1.00 54.66 226 ASP A C 1
ATOM 1715 O O . ASP A 1 226 ? -36.399 14.280 -11.126 1.00 54.66 226 ASP A O 1
ATOM 1719 N N . ALA A 1 227 ? -36.092 16.091 -9.874 1.00 47.47 227 ALA A N 1
ATOM 1720 C CA . ALA A 1 227 ? -36.617 17.069 -10.825 1.00 47.47 227 ALA A CA 1
ATOM 1721 C C . ALA A 1 227 ? -35.586 17.642 -11.825 1.00 47.47 227 ALA A C 1
ATOM 1723 O O . ALA A 1 227 ? -35.896 18.586 -12.555 1.00 47.47 227 ALA A O 1
ATOM 1724 N N . HIS A 1 228 ? -34.361 17.116 -11.906 1.00 49.41 228 HIS A N 1
ATOM 1725 C CA . HIS A 1 228 ? -33.295 17.707 -12.733 1.00 49.41 228 HIS A CA 1
ATOM 1726 C C . HIS A 1 228 ? -32.897 16.851 -13.941 1.00 49.41 228 HIS A C 1
ATOM 1728 O O . HIS A 1 228 ? -31.734 16.516 -14.137 1.00 49.41 228 HIS A O 1
ATOM 1734 N N . SER A 1 229 ? -33.864 16.573 -14.821 1.00 51.44 229 SER A N 1
ATOM 1735 C CA . SER A 1 229 ? -33.660 15.797 -16.060 1.00 51.44 229 SER A CA 1
ATOM 1736 C C . SER A 1 229 ? -32.873 16.517 -17.177 1.00 51.44 229 SER A C 1
ATOM 1738 O O . SER A 1 229 ? -32.710 15.963 -18.263 1.00 51.44 229 SER A O 1
ATOM 1740 N N . HIS A 1 230 ? -32.378 17.743 -16.949 1.00 53.06 230 HIS A N 1
ATOM 1741 C CA . HIS A 1 230 ? -31.761 18.575 -18.000 1.00 53.06 230 HIS A CA 1
ATOM 1742 C C . HIS A 1 230 ? -30.281 18.917 -17.778 1.00 53.06 230 HIS A C 1
ATOM 1744 O O . HIS A 1 230 ? -29.650 19.444 -18.693 1.00 53.06 230 HIS A O 1
ATOM 1750 N N . ARG A 1 231 ? -29.713 18.653 -16.594 1.00 49.12 231 ARG A N 1
ATOM 1751 C CA . ARG A 1 231 ? -28.285 18.908 -16.337 1.00 49.12 231 ARG A CA 1
ATOM 1752 C C . ARG A 1 231 ? -27.456 17.667 -16.633 1.00 49.12 231 ARG A C 1
ATOM 1754 O O . ARG A 1 231 ? -27.863 16.556 -16.300 1.00 49.12 231 ARG A O 1
ATOM 1761 N N . ARG A 1 232 ? -26.282 17.849 -17.242 1.00 46.25 232 ARG A N 1
ATOM 1762 C CA . ARG A 1 232 ? -25.359 16.733 -17.488 1.00 46.25 232 ARG A CA 1
ATOM 1763 C C . ARG A 1 232 ? -24.763 16.264 -16.152 1.00 46.25 232 ARG A C 1
ATOM 1765 O O . ARG A 1 232 ? -24.338 17.116 -15.376 1.00 46.25 232 ARG A O 1
ATOM 1772 N N . PRO A 1 233 ? -24.669 14.948 -15.885 1.00 44.22 233 PRO A N 1
ATOM 1773 C CA . PRO A 1 233 ? -24.081 14.411 -14.651 1.00 44.22 233 PRO A CA 1
ATOM 1774 C C . PRO A 1 233 ? -22.698 14.990 -14.306 1.00 44.22 233 PRO A C 1
ATOM 1776 O O . PRO A 1 233 ? -22.403 15.242 -13.143 1.00 44.22 233 PRO A O 1
ATOM 1779 N N . THR A 1 234 ? -21.886 15.301 -15.320 1.00 46.00 234 THR A N 1
ATOM 1780 C CA . THR A 1 234 ? -20.550 15.905 -15.185 1.00 46.00 234 THR A CA 1
ATOM 1781 C C . THR A 1 234 ? -20.545 17.299 -14.549 1.00 46.00 234 THR A C 1
ATOM 1783 O O . THR A 1 234 ? -19.555 17.674 -13.935 1.00 46.00 234 THR A O 1
ATOM 1786 N N . GLU A 1 235 ? -21.631 18.073 -14.663 1.00 42.94 235 GLU A N 1
ATOM 1787 C CA . GLU A 1 235 ? -21.748 19.402 -14.031 1.00 42.94 235 GLU A CA 1
ATOM 1788 C C . GLU A 1 235 ? -21.977 19.311 -12.514 1.00 42.94 235 GLU A C 1
ATOM 1790 O O . GLU A 1 235 ? -21.747 20.278 -11.793 1.00 42.94 235 GLU A O 1
ATOM 1795 N N . TRP A 1 236 ? -22.419 18.155 -12.011 1.00 45.28 236 TRP A N 1
ATOM 1796 C CA . TRP A 1 236 ? -22.651 17.927 -10.583 1.00 45.28 236 TRP A CA 1
ATOM 1797 C C . TRP A 1 236 ? -21.405 17.411 -9.861 1.00 45.28 236 TRP A C 1
ATOM 1799 O O . TRP A 1 236 ? -21.178 17.765 -8.706 1.00 45.28 236 TRP A O 1
ATOM 1809 N N . LEU A 1 237 ? -20.560 16.644 -10.555 1.00 40.84 237 LEU A N 1
ATOM 1810 C CA . LEU A 1 237 ? -19.309 16.098 -10.019 1.00 40.84 237 LEU A CA 1
ATOM 1811 C C . LEU A 1 237 ? -18.332 17.193 -9.554 1.00 40.84 237 LEU A C 1
ATOM 1813 O O . LEU A 1 237 ? -17.660 17.040 -8.538 1.00 40.84 237 LEU A O 1
ATOM 1817 N N . SER A 1 238 ? -18.344 18.369 -10.195 1.00 41.28 238 SER A N 1
ATOM 1818 C CA . SER A 1 238 ? -17.570 19.543 -9.756 1.00 41.28 238 SER A CA 1
ATOM 1819 C C . SER A 1 238 ? -18.008 20.136 -8.407 1.00 41.28 238 SER A C 1
ATOM 1821 O O . SER A 1 238 ? -17.289 20.964 -7.836 1.00 41.28 238 SER A O 1
ATOM 1823 N N . HIS A 1 239 ? -19.175 19.739 -7.889 1.00 40.38 239 HIS A N 1
ATOM 1824 C CA . HIS A 1 239 ? -19.737 20.225 -6.626 1.00 40.38 239 HIS A CA 1
ATOM 1825 C C . HIS A 1 239 ? -19.624 19.223 -5.469 1.00 40.38 239 HIS A C 1
ATOM 1827 O O . HIS A 1 239 ? -19.901 19.605 -4.331 1.00 40.38 239 HIS A O 1
ATOM 1833 N N . VAL A 1 240 ? -19.165 17.990 -5.718 1.00 45.19 240 VAL A N 1
ATOM 1834 C CA . VAL A 1 240 ? -18.911 16.994 -4.667 1.00 45.19 240 VAL A CA 1
ATOM 1835 C C . VAL A 1 240 ? -17.621 17.374 -3.938 1.00 45.19 240 VAL A C 1
ATOM 1837 O O . VAL A 1 240 ? -16.512 16.982 -4.300 1.00 45.19 240 VAL A O 1
ATOM 1840 N N . ARG A 1 241 ? -17.769 18.229 -2.926 1.00 50.91 241 ARG A N 1
ATOM 1841 C CA . ARG A 1 241 ? -16.689 18.707 -2.062 1.00 50.91 241 ARG A CA 1
ATOM 1842 C C . ARG A 1 241 ? -16.815 18.054 -0.688 1.00 50.91 241 ARG A C 1
ATOM 1844 O O . ARG A 1 241 ? -17.483 18.622 0.173 1.00 50.91 241 ARG A O 1
ATOM 1851 N N . PRO A 1 242 ? -16.169 16.909 -0.427 1.00 42.88 242 PRO A N 1
ATOM 1852 C CA . PRO A 1 242 ? -15.918 16.551 0.952 1.00 42.88 242 PRO A CA 1
ATOM 1853 C C . PRO A 1 242 ? -14.861 17.528 1.481 1.00 42.88 242 PRO A C 1
ATOM 1855 O O . PRO A 1 242 ? -13.701 17.495 1.064 1.00 42.88 242 PRO A O 1
ATOM 1858 N N . GLU A 1 243 ? -15.256 18.438 2.374 1.00 37.22 243 GLU A N 1
ATOM 1859 C CA . GLU A 1 243 ? -14.279 19.015 3.296 1.00 37.22 243 GLU A CA 1
ATOM 1860 C C . GLU A 1 243 ? -13.649 17.841 4.059 1.00 37.22 243 GLU A C 1
ATOM 1862 O O . GLU A 1 243 ? -14.387 16.986 4.562 1.00 37.22 243 GLU A O 1
ATOM 1867 N N . PRO A 1 244 ? -12.310 17.719 4.109 1.00 40.00 244 PRO A N 1
ATOM 1868 C CA . PRO A 1 244 ? -11.685 16.627 4.835 1.00 40.00 244 PRO A CA 1
ATOM 1869 C C . PRO A 1 244 ? -12.095 16.729 6.305 1.00 40.00 244 PRO A C 1
ATOM 1871 O O . PRO A 1 244 ? -11.693 17.656 7.009 1.00 40.00 244 PRO A O 1
ATOM 1874 N N . ALA A 1 245 ? -12.911 15.778 6.764 1.00 38.25 245 ALA A N 1
ATOM 1875 C CA . ALA A 1 245 ? -13.225 15.644 8.177 1.00 38.25 245 ALA A CA 1
ATOM 1876 C C . ALA A 1 245 ? -11.911 15.493 8.969 1.00 38.25 245 ALA A C 1
ATOM 1878 O O . ALA A 1 245 ? -10.980 14.837 8.485 1.00 38.25 245 ALA A O 1
ATOM 1879 N N . PRO A 1 246 ? -11.796 16.084 10.171 1.00 36.12 246 PRO A N 1
ATOM 1880 C CA . PRO A 1 246 ? -10.614 15.907 11.000 1.00 36.12 246 PRO A CA 1
ATOM 1881 C C . PRO A 1 246 ? -10.445 14.420 11.349 1.00 36.12 246 PRO A C 1
ATOM 1883 O O . PRO A 1 246 ? -11.250 13.843 12.071 1.00 36.12 246 PRO A O 1
ATOM 1886 N N . GLY A 1 247 ? -9.386 13.812 10.815 1.00 40.56 247 GLY A N 1
ATOM 1887 C CA . GLY A 1 247 ? -8.947 12.443 11.085 1.00 40.56 247 GLY A CA 1
ATOM 1888 C C . GLY A 1 247 ? -7.433 12.408 11.326 1.00 40.56 247 GLY A C 1
ATOM 1889 O O . GLY A 1 247 ? -6.764 13.439 11.187 1.00 40.56 247 GLY A O 1
ATOM 1890 N N . PRO A 1 248 ? -6.848 11.263 11.719 1.00 39.03 248 PRO A N 1
ATOM 1891 C CA . PRO A 1 248 ? -5.408 11.177 11.929 1.00 39.03 248 PRO A CA 1
ATOM 1892 C C . PRO A 1 248 ? -4.658 11.571 10.654 1.00 39.03 248 PRO A C 1
ATOM 1894 O O . PRO A 1 248 ? -5.056 11.187 9.558 1.00 39.03 248 PRO A O 1
ATOM 1897 N N . LEU A 1 249 ? -3.565 12.330 10.811 1.00 39.53 249 LEU A N 1
ATOM 1898 C CA . LEU A 1 249 ? -2.712 12.772 9.706 1.00 39.53 249 LEU A CA 1
ATOM 1899 C C . LEU A 1 249 ? -2.279 11.558 8.873 1.00 39.53 249 LEU A C 1
ATOM 1901 O O . LEU A 1 249 ? -1.387 10.790 9.250 1.00 39.53 249 LEU A O 1
ATOM 1905 N N . LEU A 1 250 ? -2.944 11.379 7.739 1.00 49.22 250 LEU A N 1
ATOM 1906 C CA . LEU A 1 250 ? -2.459 10.548 6.657 1.00 49.22 250 LEU A CA 1
ATOM 1907 C C . LEU A 1 250 ? -1.228 11.251 6.078 1.00 49.22 250 LEU A C 1
ATOM 1909 O O . LEU A 1 250 ? -1.168 12.483 6.050 1.00 49.22 250 LEU A O 1
ATOM 1913 N N . LEU A 1 251 ? -0.231 10.483 5.628 1.00 46.38 251 LEU A N 1
ATOM 1914 C CA . LEU A 1 251 ? 0.890 11.064 4.885 1.00 46.38 251 LEU A CA 1
ATOM 1915 C C . LEU A 1 251 ? 0.340 11.965 3.766 1.00 46.38 251 LEU A C 1
ATOM 1917 O O . LEU A 1 251 ? -0.695 11.615 3.197 1.00 46.38 251 LEU A O 1
ATOM 1921 N N . PRO A 1 252 ? 1.010 13.071 3.399 1.00 43.34 252 PRO A N 1
ATOM 1922 C CA . PRO A 1 252 ? 0.530 13.985 2.363 1.00 43.34 252 PRO A CA 1
ATOM 1923 C C . PRO A 1 252 ? 0.054 13.291 1.074 1.00 43.34 252 PRO A C 1
ATOM 1925 O O . PRO A 1 252 ? -0.937 13.720 0.502 1.00 43.34 252 PRO A O 1
ATOM 1928 N N . ALA A 1 253 ? 0.669 12.169 0.677 1.00 42.34 253 ALA A N 1
ATOM 1929 C CA . ALA A 1 253 ? 0.257 11.354 -0.476 1.00 42.34 253 ALA A CA 1
ATOM 1930 C C . ALA A 1 253 ? -1.074 10.584 -0.293 1.00 42.34 253 ALA A C 1
ATOM 1932 O O . ALA A 1 253 ? -1.796 10.338 -1.251 1.00 42.34 253 ALA A O 1
ATOM 1933 N N . ALA A 1 254 ? -1.433 10.204 0.934 1.00 48.91 254 ALA A N 1
ATOM 1934 C CA . ALA A 1 254 ? -2.747 9.645 1.253 1.00 48.91 254 ALA A CA 1
ATOM 1935 C C . ALA A 1 254 ? -3.774 10.757 1.543 1.00 48.91 254 ALA A C 1
ATOM 1937 O O . ALA A 1 254 ? -4.947 10.600 1.222 1.00 48.91 254 ALA A O 1
ATOM 1938 N N . ALA A 1 255 ? -3.336 11.911 2.056 1.00 50.22 255 ALA A N 1
ATOM 1939 C CA . ALA A 1 255 ? -4.179 13.096 2.199 1.00 50.22 255 ALA A CA 1
ATOM 1940 C C . ALA A 1 255 ? -4.581 13.689 0.837 1.00 50.22 255 ALA A C 1
ATOM 1942 O O . ALA A 1 255 ? -5.722 14.107 0.680 1.00 50.22 255 ALA A O 1
ATOM 1943 N N . THR A 1 256 ? -3.716 13.654 -0.186 1.00 50.72 256 THR A N 1
ATOM 1944 C CA . THR A 1 256 ? -4.072 14.042 -1.567 1.00 50.72 256 THR A CA 1
ATOM 1945 C C . THR A 1 256 ? -5.107 13.116 -2.208 1.00 50.72 256 THR A C 1
ATOM 1947 O O . THR A 1 256 ? -5.773 13.526 -3.153 1.00 50.72 256 THR A O 1
ATOM 1950 N N . ARG A 1 257 ? -5.316 11.902 -1.672 1.00 54.25 257 ARG A N 1
ATOM 1951 C CA . ARG A 1 257 ? -6.441 11.025 -2.050 1.00 54.25 257 ARG A CA 1
ATOM 1952 C C . ARG A 1 257 ? -7.768 11.453 -1.437 1.00 54.25 257 ARG A C 1
ATOM 1954 O O . ARG A 1 257 ? -8.792 10.869 -1.762 1.00 54.25 257 ARG A O 1
ATOM 1961 N N . ILE A 1 258 ? -7.774 12.450 -0.560 1.00 51.84 258 ILE A N 1
ATOM 1962 C CA . ILE A 1 258 ? -8.965 12.973 0.121 1.00 51.84 258 ILE A CA 1
ATOM 1963 C C . ILE A 1 258 ? -9.131 14.480 -0.140 1.00 51.84 258 ILE A C 1
ATOM 1965 O O . ILE A 1 258 ? -10.253 14.974 -0.121 1.00 51.84 258 ILE A O 1
ATOM 1969 N N . ALA A 1 259 ? -8.037 15.182 -0.444 1.00 47.25 259 ALA A N 1
ATOM 1970 C CA . ALA A 1 259 ? -7.974 16.612 -0.725 1.00 47.25 259 ALA A CA 1
ATOM 1971 C C . ALA A 1 259 ? -8.744 17.024 -2.004 1.00 47.25 259 ALA A C 1
ATOM 1973 O O . ALA A 1 259 ? -9.059 16.170 -2.838 1.00 47.25 259 ALA A O 1
ATOM 1974 N N . PRO A 1 260 ? -9.035 18.332 -2.180 1.00 45.84 260 PRO A N 1
ATOM 1975 C CA . PRO A 1 260 ? -9.752 18.849 -3.347 1.00 45.84 260 PRO A CA 1
ATOM 1976 C C . PRO A 1 260 ? -9.105 18.454 -4.684 1.00 45.84 260 PRO A C 1
ATOM 1978 O O . PRO A 1 260 ? -7.877 18.378 -4.784 1.00 45.84 260 PRO A O 1
ATOM 1981 N N . ARG A 1 261 ? -9.939 18.251 -5.717 1.00 47.91 261 ARG A N 1
ATOM 1982 C CA . ARG A 1 261 ? -9.513 17.975 -7.101 1.00 47.91 261 ARG A CA 1
ATOM 1983 C C . ARG A 1 261 ? -8.520 19.046 -7.568 1.00 47.91 261 ARG A C 1
ATOM 1985 O O . ARG A 1 261 ? -8.799 20.236 -7.445 1.00 47.91 261 ARG A O 1
ATOM 1992 N N . GLN A 1 262 ? -7.378 18.621 -8.107 1.00 50.62 262 GLN A N 1
ATOM 1993 C CA . GLN A 1 262 ? -6.471 19.514 -8.831 1.00 50.62 262 GLN A CA 1
ATOM 1994 C C . GLN A 1 262 ? -6.865 19.551 -10.314 1.00 50.62 262 GLN A C 1
ATOM 1996 O O . GLN A 1 262 ? -7.349 18.555 -10.846 1.00 50.62 262 GLN A O 1
ATOM 2001 N N . ASP A 1 263 ? -6.654 20.688 -10.984 1.00 42.94 263 ASP A N 1
ATOM 2002 C CA . ASP A 1 263 ? -7.039 20.936 -12.390 1.00 42.94 263 ASP A CA 1
ATOM 2003 C C . ASP A 1 263 ? -6.365 20.000 -13.413 1.00 42.94 263 ASP A C 1
ATOM 2005 O O . ASP A 1 263 ? -6.684 20.012 -14.603 1.00 42.94 263 ASP A O 1
ATOM 2009 N N . HIS A 1 264 ? -5.435 19.160 -12.968 1.00 49.38 264 HIS A N 1
ATOM 2010 C CA . HIS A 1 264 ? -4.857 18.090 -13.764 1.00 49.38 264 HIS A CA 1
ATOM 2011 C C . HIS A 1 264 ? -5.695 16.835 -13.531 1.00 49.38 264 HIS A C 1
ATOM 2013 O O . HIS A 1 264 ? -5.534 16.151 -12.521 1.00 49.38 264 HIS A O 1
ATOM 2019 N N . GLY A 1 265 ? -6.644 16.605 -14.445 1.00 44.84 265 GLY A N 1
ATOM 2020 C CA . GLY A 1 265 ? -7.511 15.431 -14.449 1.00 44.84 265 GLY A CA 1
ATOM 2021 C C . GLY A 1 265 ? -6.717 14.146 -14.239 1.00 44.84 265 GLY A C 1
ATOM 2022 O O . GLY A 1 265 ? -5.548 14.054 -14.622 1.00 44.84 265 GLY A O 1
ATOM 2023 N N . LEU A 1 266 ? -7.362 13.180 -13.589 1.00 49.25 266 LEU A N 1
ATOM 2024 C CA . LEU A 1 266 ? -6.832 11.840 -13.400 1.00 49.25 266 LEU A CA 1
ATOM 2025 C C . LEU A 1 266 ? -6.305 11.346 -14.756 1.00 49.25 266 LEU A C 1
ATOM 2027 O O . LEU A 1 266 ? -7.005 11.360 -15.767 1.00 49.25 266 LEU A O 1
ATOM 2031 N N . SER A 1 267 ? -5.017 11.025 -14.806 1.00 51.62 267 SER A N 1
ATOM 2032 C CA . SER A 1 267 ? -4.433 10.359 -15.958 1.00 51.62 267 SER A CA 1
ATOM 2033 C C . SER A 1 267 ? -5.166 9.019 -16.108 1.00 51.62 267 SER A C 1
ATOM 2035 O O . SER A 1 267 ? -5.211 8.203 -15.184 1.00 51.62 267 SER A O 1
ATOM 2037 N N . ASP A 1 268 ? -5.736 8.798 -17.290 1.00 52.25 268 ASP A N 1
ATOM 2038 C CA . ASP A 1 268 ? -6.632 7.681 -17.624 1.00 52.25 268 ASP A CA 1
ATOM 2039 C C . ASP A 1 268 ? -6.087 6.249 -17.326 1.00 52.25 268 ASP A C 1
ATOM 2041 O O . ASP A 1 268 ? -6.902 5.343 -17.190 1.00 52.25 268 ASP A O 1
ATOM 2045 N N . PRO A 1 269 ? -4.781 5.939 -17.105 1.00 61.53 269 PRO A N 1
ATOM 2046 C CA . PRO A 1 269 ? -4.420 4.571 -16.700 1.00 61.53 269 PRO A CA 1
ATOM 2047 C C . PRO A 1 269 ? -4.572 4.264 -15.194 1.00 61.53 269 PRO A C 1
ATOM 2049 O O . PRO A 1 269 ? -4.445 3.097 -14.818 1.00 61.53 269 PRO A O 1
ATOM 2052 N N . MET A 1 270 ? -4.812 5.251 -14.313 1.00 76.25 270 MET A N 1
ATOM 2053 C CA . MET A 1 270 ? -4.721 5.066 -12.846 1.00 76.25 270 MET A CA 1
ATOM 2054 C C . MET A 1 270 ? -6.039 4.845 -12.099 1.00 76.25 270 MET A C 1
ATOM 2056 O O . MET A 1 270 ? -6.013 4.514 -10.907 1.00 76.25 270 MET A O 1
ATOM 2060 N N . VAL A 1 271 ? -7.186 4.953 -12.773 1.00 76.31 271 VAL A N 1
ATOM 2061 C CA . VAL A 1 271 ? -8.505 4.779 -12.140 1.00 76.31 271 VAL A CA 1
ATOM 2062 C C . VAL A 1 271 ? -8.645 3.409 -11.456 1.00 76.31 271 VAL A C 1
ATOM 2064 O O . VAL A 1 271 ? -9.035 3.375 -10.283 1.00 76.31 271 VAL A O 1
ATOM 2067 N N . PRO A 1 272 ? -8.253 2.270 -12.072 1.00 80.44 272 PRO A N 1
ATOM 2068 C CA . PRO A 1 272 ? -8.382 0.970 -11.409 1.00 80.44 272 PRO A CA 1
ATOM 2069 C C . PRO A 1 272 ? -7.514 0.844 -10.159 1.00 80.44 272 PRO A C 1
ATOM 2071 O O . PRO A 1 272 ? -7.967 0.282 -9.160 1.00 80.44 272 PRO A O 1
ATOM 2074 N N . PHE A 1 273 ? -6.309 1.429 -10.173 1.00 82.75 273 PHE A N 1
ATOM 2075 C CA . PHE A 1 273 ? -5.465 1.518 -8.983 1.00 82.75 273 PHE A CA 1
ATOM 2076 C C . PHE A 1 273 ? -6.187 2.270 -7.867 1.00 82.75 273 PHE A C 1
ATOM 2078 O O . PHE A 1 273 ? -6.306 1.746 -6.763 1.00 82.75 273 PHE A O 1
ATOM 2085 N N . TRP A 1 274 ? -6.733 3.452 -8.152 1.00 78.75 274 TRP A N 1
ATOM 2086 C CA . TRP A 1 274 ? -7.450 4.259 -7.162 1.00 78.75 274 TRP A CA 1
ATOM 2087 C C . TRP A 1 274 ? -8.668 3.545 -6.563 1.00 78.75 274 TRP A C 1
ATOM 2089 O O . TRP A 1 274 ? -8.809 3.499 -5.339 1.00 78.75 274 TRP A O 1
ATOM 2099 N N . LEU A 1 275 ? -9.495 2.915 -7.402 1.00 82.00 275 LEU A N 1
ATOM 2100 C CA . LEU A 1 275 ? -10.676 2.157 -6.969 1.00 82.00 275 LEU A CA 1
ATOM 2101 C C . LEU A 1 275 ? -10.337 0.986 -6.037 1.00 82.00 275 LEU A C 1
ATOM 2103 O O . LEU A 1 275 ? -11.129 0.645 -5.155 1.00 82.00 275 LEU A O 1
ATOM 2107 N N . ALA A 1 276 ? -9.174 0.365 -6.230 1.00 84.44 276 ALA A N 1
ATOM 2108 C CA . ALA A 1 276 ? -8.701 -0.731 -5.392 1.00 84.44 276 ALA A CA 1
ATOM 2109 C C . ALA A 1 276 ? -8.083 -0.257 -4.065 1.00 84.44 276 ALA A C 1
ATOM 2111 O O . ALA A 1 276 ? -8.088 -1.015 -3.100 1.00 84.44 276 ALA A O 1
ATOM 2112 N N . GLN A 1 277 ? -7.574 0.981 -3.987 1.00 83.19 277 GLN A N 1
ATOM 2113 C CA . GLN A 1 277 ? -7.058 1.557 -2.735 1.00 83.19 277 GLN A CA 1
ATOM 2114 C C . GLN A 1 277 ? -8.165 2.099 -1.822 1.00 83.19 277 GLN A C 1
ATOM 2116 O O . GLN A 1 277 ? -7.950 2.238 -0.619 1.00 83.19 277 GLN A O 1
ATOM 2121 N N . LEU A 1 278 ? -9.336 2.405 -2.389 1.00 83.25 278 LEU A N 1
ATOM 2122 C CA . LEU A 1 278 ? -10.513 2.911 -1.679 1.00 83.25 278 LEU A CA 1
ATOM 2123 C C . LEU A 1 278 ? -11.750 2.027 -1.943 1.00 83.25 278 LEU A C 1
ATOM 2125 O O . LEU A 1 278 ? -12.770 2.513 -2.437 1.00 83.25 278 LEU A O 1
ATOM 2129 N N . PRO A 1 279 ? -11.706 0.724 -1.606 1.00 86.56 279 PRO A N 1
ATOM 2130 C CA . PRO A 1 279 ? -12.789 -0.219 -1.891 1.00 86.56 279 PRO A CA 1
ATOM 2131 C C . PRO A 1 279 ? -14.121 0.159 -1.221 1.00 86.56 279 PRO A C 1
ATOM 2133 O O . PRO A 1 279 ? -15.177 -0.211 -1.729 1.00 86.56 279 PRO A O 1
ATOM 2136 N N . HIS A 1 280 ? -14.078 0.931 -0.130 1.00 82.19 280 HIS A N 1
ATOM 2137 C CA . HIS A 1 280 ? -15.247 1.421 0.610 1.00 82.19 280 HIS A CA 1
ATOM 2138 C C . HIS A 1 280 ? -15.701 2.842 0.203 1.00 82.19 280 HIS A C 1
ATOM 2140 O O . HIS A 1 280 ? -16.668 3.353 0.762 1.00 82.19 280 HIS A O 1
ATOM 2146 N N . HIS A 1 281 ? -15.019 3.472 -0.767 1.00 78.06 281 HIS A N 1
ATOM 2147 C CA . HIS A 1 281 ? -15.274 4.851 -1.229 1.00 78.06 281 HIS A CA 1
ATOM 2148 C C . HIS A 1 281 ? -15.091 4.982 -2.753 1.00 78.06 281 HIS A C 1
ATOM 2150 O O . HIS A 1 281 ? -14.508 5.942 -3.261 1.00 78.06 281 HIS A O 1
ATOM 2156 N N . ARG A 1 282 ? -15.521 3.966 -3.509 1.00 78.31 282 ARG A N 1
ATOM 2157 C CA . ARG A 1 282 ? -15.375 3.936 -4.977 1.00 78.31 282 ARG A CA 1
ATOM 2158 C C . ARG A 1 282 ? -16.214 5.003 -5.674 1.00 78.31 282 ARG A C 1
ATOM 2160 O O . ARG A 1 282 ? -15.823 5.509 -6.716 1.00 78.31 282 ARG A O 1
ATOM 2167 N N . ASP A 1 283 ? -17.350 5.337 -5.088 1.00 68.69 283 ASP A N 1
ATOM 2168 C CA . ASP A 1 283 ? -18.208 6.450 -5.475 1.00 68.69 283 ASP A CA 1
ATOM 2169 C C . ASP A 1 283 ? -17.470 7.791 -5.389 1.00 68.69 283 ASP A C 1
ATOM 2171 O O . ASP A 1 283 ? -17.541 8.576 -6.326 1.00 68.69 283 ASP A O 1
ATOM 2175 N N . VAL A 1 284 ? -16.668 8.005 -4.343 1.00 68.25 284 VAL A N 1
ATOM 2176 C CA . VAL A 1 284 ? -15.834 9.209 -4.189 1.00 68.25 284 VAL A CA 1
ATOM 2177 C C . VAL A 1 284 ? -14.762 9.281 -5.274 1.00 68.25 284 VAL A C 1
ATOM 2179 O O . VAL A 1 284 ? -14.472 10.360 -5.784 1.00 68.25 284 VAL A O 1
ATOM 2182 N N . VAL A 1 285 ? -14.161 8.140 -5.626 1.00 69.88 285 VAL A N 1
ATOM 2183 C CA . VAL A 1 285 ? -13.185 8.041 -6.722 1.00 69.88 285 VAL A CA 1
ATOM 2184 C C . VAL A 1 285 ? -13.836 8.413 -8.053 1.00 69.88 285 VAL A C 1
ATOM 2186 O O . VAL A 1 285 ? -13.345 9.308 -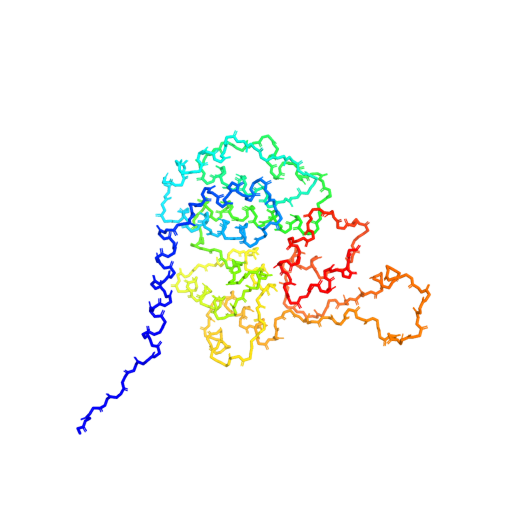8.729 1.00 69.88 285 VAL A O 1
ATOM 2189 N N . LEU A 1 286 ? -14.964 7.782 -8.388 1.00 68.25 286 LEU A N 1
ATOM 2190 C CA . LEU A 1 286 ? -15.673 8.024 -9.647 1.00 68.25 286 LEU A CA 1
ATOM 2191 C C . LEU A 1 286 ? -16.277 9.424 -9.727 1.00 68.25 286 LEU A C 1
ATOM 2193 O O . LEU A 1 286 ? -16.353 9.996 -10.806 1.00 68.25 286 LEU A O 1
ATOM 2197 N N . ALA A 1 287 ? -16.691 9.999 -8.598 1.00 60.25 287 ALA A N 1
ATOM 2198 C CA . ALA A 1 287 ? -17.199 11.362 -8.565 1.00 60.25 287 ALA A CA 1
ATOM 2199 C C . ALA A 1 287 ? -16.116 12.415 -8.862 1.00 60.25 287 ALA A C 1
ATOM 2201 O O . ALA A 1 287 ? -16.429 13.592 -9.033 1.00 60.25 287 ALA A O 1
ATOM 2202 N N . ARG A 1 288 ? -14.840 12.010 -8.890 1.00 56.50 288 ARG A N 1
ATOM 2203 C CA . ARG A 1 288 ? -13.689 12.881 -9.138 1.00 56.50 288 ARG A CA 1
ATOM 2204 C C . ARG A 1 288 ? -13.096 12.747 -10.534 1.00 56.50 288 ARG A C 1
ATOM 2206 O O . ARG A 1 288 ? -12.294 13.624 -10.854 1.00 56.50 288 ARG A O 1
ATOM 2213 N N . ASP A 1 289 ? -13.446 11.719 -11.307 1.00 48.66 289 ASP A N 1
ATOM 2214 C CA . ASP A 1 289 ? -13.075 11.562 -12.726 1.00 48.66 289 ASP A CA 1
ATOM 2215 C C . ASP A 1 289 ? -13.884 12.535 -13.602 1.00 48.66 289 ASP A C 1
ATOM 2217 O O . ASP A 1 289 ? -13.250 13.443 -14.206 1.00 48.66 289 ASP A O 1
#

Foldseek 3Di:
DDDDDDDPPVVVVVVVVVVVVVVVVDDDDLQRLLLVCLVPQLQQLSLLVSLQVLLLCLLVPLAVLLVSNVVSLPDQRDDDLAATSNLVSQLSCLSNVHDGDPCRPCVVCVPHDHDLLRVLVVVVSVLSSVCSVVVLANGFLQNDPDSQLAHELLSSLVSLVVCLVVVRDDDQSSLLLNLQRYAADPPPVSLVSLVPRDDPSSVLSSQCNVVRGQDAADQDDPPPDPPPPDDDLLVSLLVRDDPRDDDPDRPVSVVSLNDDADPPADDVVCLSVNSSSHVVHNVVSVSRD

Sequence (289 aa):
MGPYQVDTGHRSFVRAENAGRRKFRQGQTPSAELAAVVANDQDVVTFERVLGGLVRHARLDRGAPAQALKPVMRRQPRSDMDCTQSDVYDVTAALRGDEPRELHFTVRLKYRSVSPAGETLKARLAEAIDINETHAQPFLLAVPTDSTGALDAAVLVQRISVLDGHGVTPAPVDLAQALLPVSPTADEKVLGAAGRLGSDAGQRVARWLREGGLPHWDCGPPDWSDAHSHRRPTEWLSHVRPEPAPGPLLLPAAATRIAPRQDHGLSDPMVPFWLAQLPHHRDVVLARD

pLDDT: mean 74.95, std 21.06, range [31.11, 98.56]

Secondary structure (DSSP, 8-state):
-------SHHHHHHHHHHHHHHHTTSS--HHHHHHHHHH-TT-HHHHHHHHHHHHHHHHH-SSHHHHHHTTGGGSPPPPPSS--GGGHHHHHHHHHTPPPPTT-HHHHTTTS---HHHHHHHHHHHHHHHHHHH---SS-S---SSTTS-B-HHHHHHHHHHHHHTTPPPPHHHHHHHTSSBPP---HHHHHHHTT--SHHHHHHHHHHHTTSSPP---S-TT--TT-TTS-HHHHHTT------S-S---HHHHTTTSPPPSSPPPTTSHHHHHHH-TT-HHHHHTT-

Radius of gyration: 21.05 Å; chains: 1; bounding box: 58×58×59 Å